Protein 6S8R (pdb70)

Secondary structure (DSSP, 8-state):
-B-TTEEEEEEE--GGGHHHHHHHHHHHS--SEEEEE-SSHHHHHHHHHHHHHHT---EEE-TTS-HHHHHHHHHHHHHTSSSEEEE---TT--PPPTTEEEEEESS--SSHHHHHHHH-BSSSSS--EEEEEEE-GGGHHHHHHHHHHHT---EEPPSS--GGGT-/-----STTTS-S-----EE-TTSBEE-

Radius of gyration: 15.63 Å; Cα contacts (8 Å, |Δi|>4): 349; chains: 2; bounding box: 36×40×39 Å

Structure (mmCIF, N/CA/C/O backbone):
data_6S8R
#
_entry.id   6S8R
#
_cell.length_a   37.440
_cell.length_b   41.960
_cell.length_c   122.670
_cell.angle_alpha   90.000
_cell.angle_beta   90.000
_cell.angle_gamma   90.000
#
_symmetry.space_group_name_H-M   'P 21 21 21'
#
loop_
_entity.id
_entity.type
_entity.pdbx_description
1 polymer 'ATP-dependent RNA helicase me31b'
2 polymer 'GIGYF family protein CG11148'
3 non-polymer 'ACETATE ION'
4 water water
#
loop_
_atom_site.group_PDB
_atom_site.id
_atom_site.type_symbol
_atom_site.label_atom_id
_atom_site.label_alt_id
_atom_site.label_comp_id
_atom_site.label_asym_id
_atom_site.label_entity_id
_atom_site.label_seq_id
_atom_site.pdbx_PDB_ins_code
_atom_site.Cartn_x
_atom_site.Cartn_y
_atom_site.Cartn_z
_atom_site.occupancy
_atom_site.B_iso_or_equiv
_atom_site.auth_seq_id
_atom_site.auth_comp_id
_atom_site.auth_asym_id
_atom_site.auth_atom_id
_atom_site.pdbx_PDB_model_num
ATOM 1 N N . LEU A 1 6 ? -6.16754 -5.17455 -0.52203 1.000 40.80245 265 LEU A N 1
ATOM 2 C CA . LEU A 1 6 ? -6.65420 -5.36269 0.84307 1.000 60.80342 265 LEU A CA 1
ATOM 3 C C . LEU A 1 6 ? -7.21233 -6.76846 1.04447 1.000 44.98820 265 LEU A C 1
ATOM 4 O O . LEU A 1 6 ? -8.29321 -7.09647 0.55550 1.000 43.54509 265 LEU A O 1
ATOM 9 N N . THR A 1 7 ? -6.47551 -7.59232 1.78209 1.000 37.45176 266 THR A N 1
ATOM 10 C CA . THR A 1 7 ? -6.80799 -8.99744 1.94105 1.000 44.62382 266 THR A CA 1
ATOM 11 C C . THR A 1 7 ? -6.74472 -9.39199 3.41053 1.000 44.31724 266 THR A C 1
ATOM 12 O O . THR A 1 7 ? -6.04984 -8.76942 4.21838 1.000 42.33347 266 THR A O 1
ATOM 16 N N . LEU A 1 8 ? -7.49238 -10.44351 3.74742 1.000 47.44817 267 LEU A N 1
ATOM 17 C CA . LEU A 1 8 ? -7.42388 -11.05325 5.06795 1.000 48.08412 267 LEU A CA 1
ATOM 18 C C . LEU A 1 8 ? -6.54502 -12.29655 5.10429 1.000 46.11719 267 LEU A C 1
ATOM 19 O O . LEU A 1 8 ? -6.07636 -12.67340 6.18424 1.000 37.69280 267 LEU A O 1
ATOM 24 N N . LYS A 1 9 ? -6.30434 -12.92873 3.95659 1.000 51.70135 268 LYS A N 1
ATOM 25 C CA . LYS A 1 9 ? -5.46912 -14.12158 3.90473 1.000 55.11078 268 LYS A CA 1
ATOM 26 C C . LYS A 1 9 ? -4.13920 -13.88152 4.60961 1.000 50.44638 268 LYS A C 1
ATOM 27 O O . LYS A 1 9 ? -3.45603 -12.88564 4.35698 1.000 51.82557 268 LYS A O 1
ATOM 33 N N . GLY A 1 10 ? -3.77617 -14.80353 5.49982 1.000 45.43184 269 GLY A N 1
ATOM 34 C CA . GLY A 1 10 ? -2.57952 -14.67878 6.30267 1.000 34.45250 269 GLY A CA 1
ATOM 35 C C . GLY A 1 10 ? -2.81031 -14.11185 7.68640 1.000 36.48668 269 GLY A C 1
ATOM 36 O O . GLY A 1 10 ? -1.87888 -14.10940 8.50350 1.000 20.96595 269 GLY A O 1
ATOM 37 N N . VAL A 1 11 ? -4.02043 -13.64100 7.97335 1.000 31.69293 270 VAL A N 1
ATOM 38 C CA . VAL A 1 11 ? -4.36409 -13.05170 9.26107 1.000 26.19539 270 VAL A CA 1
ATOM 39 C C . VAL A 1 11 ? -5.22144 -14.04760 10.02795 1.000 19.99569 270 VAL A C 1
ATOM 40 O O . VAL A 1 11 ? -6.34219 -14.36607 9.60897 1.000 12.97320 270 VAL A O 1
ATOM 44 N N . THR A 1 12 ? -4.69766 -14.53833 11.14806 1.000 17.64331 271 THR A N 1
ATOM 45 C CA . THR A 1 12 ? -5.46954 -15.39777 12.03555 1.000 19.36562 271 THR A CA 1
ATOM 46 C C . THR A 1 12 ? -6.31443 -14.51962 12.95166 1.000 21.52119 271 THR A C 1
ATOM 47 O O . THR A 1 12 ? -5.77858 -13.69220 13.69856 1.000 20.70398 271 THR A O 1
ATOM 51 N N . GLN A 1 13 ? -7.63117 -14.69452 12.88931 1.000 17.68593 272 GLN A N 1
ATOM 52 C CA . GLN A 1 13 ? -8.57819 -13.80665 13.54778 1.000 18.44317 272 GLN A CA 1
ATOM 53 C C . GLN A 1 13 ? -9.25215 -14.52710 14.70515 1.000 19.05922 272 GLN A C 1
ATOM 54 O O . GLN A 1 13 ? -9.74400 -15.64861 14.54447 1.000 17.28873 272 GLN A O 1
ATOM 60 N N . TYR A 1 14 ? -9.26771 -13.88147 15.86746 1.000 13.96162 273 TYR A N 1
ATOM 61 C CA . TYR A 1 14 ? -9.89480 -14.42289 17.06113 1.000 19.48669 273 TYR A CA 1
ATOM 62 C C . TYR A 1 14 ? -10.83757 -13.38484 17.65118 1.000 16.83289 273 TYR A C 1
ATOM 63 O O . TYR A 1 14 ? -10.85526 -12.21957 17.24629 1.000 14.89807 273 TYR A O 1
ATOM 72 N N . TYR A 1 15 ? -11.63072 -13.82887 18.62151 1.000 17.57226 274 TYR A N 1
ATOM 73 C CA . TYR A 1 15 ? -12.47205 -12.93875 19.40174 1.000 16.37294 274 TYR A CA 1
ATOM 74 C C . TYR A 1 15 ? -12.44907 -13.40044 20.84786 1.000 13.64325 274 TYR A C 1
ATOM 75 O O . TYR A 1 15 ? -12.06242 -14.53057 21.15659 1.000 21.03159 274 TYR A O 1
ATOM 84 N N . ALA A 1 16 ? -12.87609 -12.50765 21.73283 1.000 12.89467 275 ALA A N 1
ATOM 85 C CA . ALA A 1 16 ? -12.98554 -12.81825 23.14691 1.000 12.29858 275 ALA A CA 1
ATOM 86 C C . ALA A 1 16 ? -14.18436 -12.07053 23.69934 1.000 12.24488 275 ALA A C 1
ATOM 87 O O . ALA A 1 16 ? -14.39352 -10.89723 23.37856 1.000 7.26987 275 ALA A O 1
ATOM 89 N N . PHE A 1 17 ? -14.97728 -12.75961 24.51043 1.000 10.88308 276 PHE A N 1
ATOM 90 C CA . PHE A 1 17 ? -16.10909 -12.12224 25.15874 1.000 14.79354 276 PHE A CA 1
ATOM 91 C C . PHE A 1 17 ? -15.65040 -11.43849 26.43996 1.000 16.20879 276 PHE A C 1
ATOM 92 O O . PHE A 1 17 ? -14.85496 -11.99123 27.20658 1.000 13.24286 276 PHE A O 1
ATOM 100 N N . VAL A 1 18 ? -16.15126 -10.22353 26.66470 1.000 12.44844 277 VAL A N 1
ATOM 101 C CA . VAL A 1 18 ? -15.75128 -9.42701 27.81842 1.000 15.41391 277 VAL A CA 1
ATOM 102 C C . VAL A 1 18 ? -16.83014 -8.38615 28.07959 1.000 20.69405 277 VAL A C 1
ATOM 103 O O . VAL A 1 18 ? -17.61578 -8.04540 27.19309 1.000 13.93278 277 VAL A O 1
ATOM 107 N N . GLN A 1 19 ? -16.87820 -7.88982 29.31252 1.000 22.95211 278 GLN A N 1
ATOM 108 C CA . GLN A 1 19 ? -17.73413 -6.76966 29.66718 1.000 13.25308 278 GLN A CA 1
ATOM 109 C C . GLN A 1 19 ? -17.01149 -5.45608 29.39291 1.000 13.87523 278 GLN A C 1
ATOM 110 O O . GLN A 1 19 ? -15.77836 -5.38806 29.40191 1.000 14.16974 278 GLN A O 1
ATOM 116 N N . GLU A 1 20 ? -17.79405 -4.40461 29.14435 1.000 12.49566 279 GLU A N 1
ATOM 117 C CA . GLU A 1 20 ? -17.20037 -3.09447 28.90151 1.000 11.68267 279 GLU A CA 1
ATOM 118 C C . GLU A 1 20 ? -16.28320 -2.68811 30.04990 1.000 20.49980 279 GLU A C 1
ATOM 119 O O . GLU A 1 20 ? -15.14909 -2.24976 29.82705 1.000 31.53872 279 GLU A O 1
ATOM 125 N N . ARG A 1 21 ? -16.74751 -2.84393 31.29149 1.000 9.43526 280 ARG A N 1
ATOM 126 C CA . ARG A 1 21 ? -15.93412 -2.43765 32.43308 1.000 20.61649 280 ARG A CA 1
ATOM 127 C C . ARG A 1 21 ? -14.66913 -3.27270 32.59378 1.000 23.31713 280 ARG A C 1
ATOM 128 O O . ARG A 1 21 ? -13.81381 -2.91384 33.41117 1.000 19.65862 280 ARG A O 1
ATOM 136 N N . GLN A 1 22 ? -14.52094 -4.36068 31.83728 1.000 15.91450 281 GLN A N 1
ATOM 137 C CA . GLN A 1 22 ? -13.35506 -5.22633 31.94994 1.000 16.86092 281 GLN A CA 1
ATOM 138 C C . GLN A 1 22 ? -12.31781 -5.00106 30.85704 1.000 14.12031 281 GLN A C 1
ATOM 139 O O . GLN A 1 22 ? -11.18861 -5.48415 30.99497 1.000 12.05210 281 GLN A O 1
ATOM 145 N N . LYS A 1 23 ? -12.66754 -4.29282 29.77941 1.000 9.88043 282 LYS A N 1
ATOM 146 C CA . LYS A 1 23 ? -11.83143 -4.31262 28.58136 1.000 13.71482 282 LYS A CA 1
ATOM 147 C C . LYS A 1 23 ? -10.38822 -3.93751 28.87960 1.000 9.49747 282 LYS A C 1
ATOM 148 O O . LYS A 1 23 ? -9.47088 -4.44349 28.22638 1.000 9.58427 282 LYS A O 1
ATOM 154 N N . VAL A 1 24 ? -10.16214 -3.06275 29.86118 1.000 20.08084 283 VAL A N 1
ATOM 155 C CA . VAL A 1 24 ? -8.79965 -2.63522 30.16222 1.000 13.87092 283 VAL A CA 1
ATOM 156 C C . VAL A 1 24 ? -8.03625 -3.73714 30.88728 1.000 11.76536 283 VAL A C 1
ATOM 157 O O . VAL A 1 24 ? -6.85035 -3.96881 30.62217 1.000 12.80096 283 VAL A O 1
ATOM 161 N N . HIS A 1 25 ? -8.69176 -4.42404 31.82170 1.000 8.12924 284 HIS A N 1
ATOM 162 C CA . HIS A 1 25 ? -8.04634 -5.56225 32.46607 1.000 14.62449 284 HIS A CA 1
ATOM 163 C C . HIS A 1 25 ? -7.79132 -6.68421 31.46457 1.000 11.56724 284 HIS A C 1
ATOM 164 O O . HIS A 1 25 ? -6.75537 -7.35720 31.52278 1.000 6.54792 284 HIS A O 1
ATOM 171 N N . CYS A 1 26 ? -8.72916 -6.89760 30.53899 1.000 11.38920 285 CYS A N 1
ATOM 172 C CA . CYS A 1 26 ? -8.54735 -7.91231 29.50721 1.000 10.33930 285 CYS A CA 1
ATOM 173 C C . CYS A 1 26 ? -7.40441 -7.54605 28.56964 1.000 9.91588 285 CYS A C 1
ATOM 174 O O . CYS A 1 26 ? -6.62752 -8.41511 28.15408 1.000 11.75019 285 CYS A O 1
ATOM 177 N N . LEU A 1 27 ? -7.28480 -6.26446 28.22233 1.000 6.39255 286 LEU A N 1
ATOM 178 C CA . LEU A 1 27 ? -6.20371 -5.83960 27.34141 1.000 7.86108 286 LEU A CA 1
ATOM 179 C C . LEU A 1 27 ? -4.84813 -6.09269 27.98504 1.000 8.71679 286 LEU A C 1
ATOM 180 O O . LEU A 1 27 ? -3.89899 -6.51563 27.31306 1.000 7.58509 286 LEU A O 1
ATOM 185 N N . ASN A 1 28 ? -4.74119 -5.85052 29.29142 1.000 14.75198 287 ASN A N 1
ATOM 186 C CA . ASN A 1 28 ? -3.48698 -6.11186 29.98659 1.000 14.79298 287 ASN A CA 1
ATOM 187 C C . ASN A 1 28 ? -3.12110 -7.58774 29.92652 1.000 8.45914 287 ASN A C 1
ATOM 188 O O . ASN A 1 28 ? -1.94709 -7.93682 29.75602 1.000 10.88023 287 ASN A O 1
ATOM 193 N N . THR A 1 29 ? -4.11142 -8.47092 30.07339 1.000 9.13144 288 THR A N 1
ATOM 194 C CA . THR A 1 29 ? -3.83998 -9.90134 29.97822 1.000 11.25760 288 THR A CA 1
ATOM 195 C C . THR A 1 29 ? -3.21385 -10.24526 28.63265 1.000 9.91228 288 THR A C 1
ATOM 196 O O . THR A 1 29 ? -2.23100 -10.99389 28.56714 1.000 7.72525 288 THR A O 1
ATOM 200 N N . LEU A 1 30 ? -3.75729 -9.68738 27.54850 1.000 10.60013 289 LEU A N 1
ATOM 201 C CA . LEU A 1 30 ? -3.19388 -9.93569 26.22595 1.000 9.61254 289 LEU A CA 1
ATOM 202 C C . LEU A 1 30 ? -1.77327 -9.39510 26.12363 1.000 12.58960 289 LEU A C 1
ATOM 203 O O . LEU A 1 30 ? -0.89536 -10.03938 25.53548 1.000 11.99838 289 LEU A O 1
ATOM 208 N N . PHE A 1 31 ? -1.52907 -8.20957 26.68782 1.000 9.59217 290 PHE A N 1
ATOM 209 C CA . PHE A 1 31 ? -0.17247 -7.67648 26.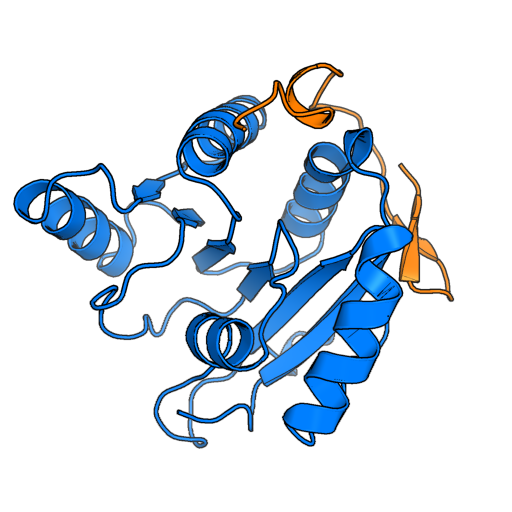73315 1.000 11.63106 290 PHE A CA 1
ATOM 210 C C . PHE A 1 31 ? 0.78885 -8.67909 27.35778 1.000 11.47824 290 PHE A C 1
ATOM 211 O O . PHE A 1 31 ? 1.92107 -8.84243 26.89000 1.000 12.38062 290 PHE A O 1
ATOM 219 N N . SER A 1 32 ? 0.35281 -9.36657 28.41521 1.000 11.80751 291 SER A N 1
ATOM 220 C CA . SER A 1 32 ? 1.21016 -10.34150 29.07794 1.000 18.16157 291 SER A CA 1
ATOM 221 C C . SER A 1 32 ? 1.18081 -11.71190 28.41237 1.000 15.31230 291 SER A C 1
ATOM 222 O O . SER A 1 32 ? 2.07470 -12.52355 28.66527 1.000 21.36399 291 SER A O 1
ATOM 225 N N . LYS A 1 33 ? 0.19163 -11.98981 27.56755 1.000 10.51482 292 LYS A N 1
ATOM 226 C CA . LYS A 1 33 ? 0.08283 -13.29914 26.93862 1.000 8.72777 292 LYS A CA 1
ATOM 227 C C . LYS A 1 33 ? 0.68100 -13.35757 25.53940 1.000 9.79268 292 LYS A C 1
ATOM 228 O O . LYS A 1 33 ? 1.19515 -14.40790 25.14716 1.000 11.17993 292 LYS A O 1
ATOM 234 N N . LEU A 1 34 ? 0.64044 -12.26895 24.77847 1.000 7.79333 293 LEU A N 1
ATOM 235 C CA . LEU A 1 34 ? 1.06776 -12.29070 23.38752 1.000 15.04436 293 LEU A CA 1
ATOM 236 C C . LEU A 1 34 ? 2.49045 -11.76437 23.23558 1.000 23.57861 293 LEU A C 1
ATOM 237 O O . LEU A 1 34 ? 2.94995 -10.92004 24.01009 1.000 22.47194 293 LEU A O 1
ATOM 242 N N . GLN A 1 35 ? 3.18261 -12.26794 22.21194 1.000 21.74341 294 GLN A N 1
ATOM 243 C CA . GLN A 1 35 ? 4.54303 -11.82295 21.90033 1.000 18.81719 294 GLN A CA 1
ATOM 244 C C . GLN A 1 35 ? 4.47855 -10.65214 20.91963 1.000 16.59733 294 GLN A C 1
ATOM 245 O O . GLN A 1 35 ? 4.77288 -10.76436 19.72752 1.000 22.52032 294 GLN A O 1
ATOM 251 N N . ILE A 1 36 ? 4.08445 -9.50150 21.45860 1.000 11.49199 295 ILE A N 1
ATOM 252 C CA . ILE A 1 36 ? 3.88085 -8.31541 20.63616 1.000 14.54369 295 ILE A CA 1
ATOM 253 C C . ILE A 1 36 ? 5.23224 -7.74100 20.23392 1.000 19.64863 295 ILE A C 1
ATOM 254 O O . ILE A 1 36 ? 6.05247 -7.38894 21.08968 1.000 30.70420 295 ILE A O 1
ATOM 259 N N . ASN A 1 37 ? 5.47149 -7.64286 18.92552 1.000 16.96611 296 ASN A N 1
ATOM 260 C CA . ASN A 1 37 ? 6.56241 -6.79763 18.43861 1.000 14.89709 296 ASN A CA 1
ATOM 261 C C . ASN A 1 37 ? 6.09978 -5.34480 18.40876 1.000 15.80684 296 ASN A C 1
ATOM 262 O O . ASN A 1 37 ? 6.60403 -4.50094 19.15474 1.000 15.81680 296 ASN A O 1
ATOM 267 N N . GLN A 1 38 ? 5.12745 -5.04298 17.55406 1.000 8.01889 297 GLN A N 1
ATOM 268 C CA . GLN A 1 38 ? 4.42498 -3.77102 17.58172 1.000 14.90306 297 GLN A CA 1
ATOM 269 C C . GLN A 1 38 ? 2.92778 -4.03377 17.47625 1.000 18.68778 297 GLN A C 1
ATOM 270 O O . GLN A 1 38 ? 2.49571 -4.99835 16.83860 1.000 14.34818 297 GLN A O 1
ATOM 276 N N . SER A 1 39 ? 2.13577 -3.18150 18.12696 1.000 18.95516 298 SER A N 1
ATOM 277 C CA . SER A 1 39 ? 0.69650 -3.38274 18.23558 1.000 15.52549 298 SER A CA 1
ATOM 278 C C . SER A 1 39 ? -0.06886 -2.17528 17.71575 1.000 12.18459 298 SER A C 1
ATOM 279 O O . SER A 1 39 ? 0.43227 -1.04742 17.69786 1.000 16.63910 298 SER A O 1
ATOM 282 N N . ILE A 1 40 ? -1.29948 -2.43129 17.27875 1.000 10.73564 299 ILE A N 1
ATOM 283 C CA . ILE A 1 40 ? -2.24896 -1.37757 16.94257 1.000 17.71237 299 ILE A CA 1
ATOM 284 C C . ILE A 1 40 ? -3.59589 -1.73731 17.55035 1.000 14.15941 299 ILE A C 1
ATOM 285 O O . ILE A 1 40 ? -4.07227 -2.86900 17.39147 1.000 12.42092 299 ILE A O 1
ATOM 290 N N . ILE A 1 41 ? -4.21726 -0.77797 18.23093 1.000 16.80004 300 ILE A N 1
ATOM 291 C CA . ILE A 1 41 ? -5.44208 -1.00154 18.98973 1.000 16.73002 300 ILE A CA 1
ATOM 292 C C . ILE A 1 41 ? -6.48682 0.00102 18.52313 1.000 14.51029 300 ILE A C 1
ATOM 293 O O . ILE A 1 41 ? -6.25521 1.21495 18.58487 1.000 23.80414 300 ILE A O 1
ATOM 298 N N . PHE A 1 42 ? -7.63597 -0.49839 18.07457 1.000 12.70461 301 PHE A N 1
ATOM 299 C CA . PHE A 1 42 ? -8.65415 0.32649 17.43513 1.000 19.63818 301 PHE A CA 1
ATOM 300 C C . PHE A 1 42 ? -9.80863 0.59780 18.39137 1.000 18.41430 301 PHE A C 1
ATOM 301 O O . PHE A 1 42 ? -10.32155 -0.32449 19.03579 1.000 12.73380 301 PHE A O 1
ATOM 309 N N . CYS A 1 43 ? -10.21526 1.86192 18.47089 1.000 15.33270 302 CYS A N 1
ATOM 310 C CA . CYS A 1 43 ? -11.36793 2.29335 19.24312 1.000 7.80426 302 CYS A CA 1
ATOM 311 C C . CYS A 1 43 ? -12.39690 2.92616 18.31758 1.000 27.65851 302 CYS A C 1
ATOM 312 O O . CYS A 1 43 ? -12.11341 3.26659 17.16494 1.000 15.35942 302 CYS A O 1
ATOM 315 N N . ASN A 1 44 ? -13.60524 3.09480 18.84598 1.000 27.99413 303 ASN A N 1
ATOM 316 C CA . ASN A 1 44 ? -14.72275 3.55601 18.04011 1.000 18.02691 303 ASN A CA 1
ATOM 317 C C . ASN A 1 44 ? -14.92589 5.06643 18.08586 1.000 19.93379 303 ASN A C 1
ATOM 318 O O . ASN A 1 44 ? -15.69215 5.59130 17.27354 1.000 32.25841 303 ASN A O 1
ATOM 323 N N . SER A 1 45 ? -14.26295 5.78040 18.99354 1.000 20.25507 304 SER A N 1
ATOM 324 C CA . SER A 1 45 ? -14.43081 7.22346 19.09833 1.000 19.30789 304 SER A CA 1
ATOM 325 C C . SER A 1 45 ? -13.09631 7.86768 19.45030 1.000 19.66647 304 SER A C 1
ATOM 326 O O . SER A 1 45 ? -12.17477 7.21396 19.94324 1.000 19.23078 304 SER A O 1
ATOM 329 N N . THR A 1 46 ? -12.99778 9.16927 19.18563 1.000 25.17537 305 THR A N 1
ATOM 330 C CA . THR A 1 46 ? -11.73994 9.86548 19.43102 1.000 22.20592 305 THR A CA 1
ATOM 331 C C . THR A 1 46 ? -11.41573 9.90631 20.91888 1.000 20.90728 305 THR A C 1
ATOM 332 O O . THR A 1 46 ? -10.30091 9.56472 21.33126 1.000 22.32112 305 THR A O 1
ATOM 336 N N . GLN A 1 47 ? -12.37498 10.32306 21.74652 1.000 15.77518 306 GLN A N 1
ATOM 337 C CA . GLN A 1 47 ? -12.09891 10.40082 23.17665 1.000 20.52274 306 GLN A CA 1
ATOM 338 C C . GLN A 1 47 ? -11.78435 9.02319 23.74720 1.000 19.51624 306 GLN A C 1
ATOM 339 O O . GLN A 1 47 ? -10.90695 8.88407 24.60794 1.000 21.63569 306 GLN A O 1
ATOM 345 N N . ARG A 1 48 ? -12.47639 7.98686 23.26971 1.000 16.28835 307 ARG A N 1
ATOM 346 C CA . ARG A 1 48 ? -12.13026 6.63106 23.68166 1.000 20.68987 307 ARG A CA 1
ATOM 347 C C . ARG A 1 48 ? -10.66619 6.32237 23.37760 1.000 26.54450 307 ARG A C 1
ATOM 348 O O . ARG A 1 48 ? -9.98806 5.65319 24.16857 1.000 17.13020 307 ARG A O 1
ATOM 356 N N . VAL A 1 49 ? -10.15844 6.81244 22.24011 1.000 11.09211 308 VAL A N 1
ATOM 357 C CA . VAL A 1 49 ? -8.73840 6.66369 21.92221 1.000 11.62816 308 VAL A CA 1
ATOM 358 C C . VAL A 1 49 ? -7.88307 7.39428 22.95222 1.000 11.89413 308 VAL A C 1
ATOM 359 O O . VAL A 1 49 ? -6.84052 6.89041 23.38745 1.000 18.18668 308 VAL A O 1
ATOM 363 N N . GLU A 1 50 ? -8.30703 8.59248 23.35494 1.000 17.87019 309 GLU A N 1
ATOM 364 C CA . GLU A 1 50 ? -7.52604 9.37666 24.30786 1.000 22.89637 309 GLU A CA 1
ATOM 365 C C . GLU A 1 50 ? -7.43718 8.67710 25.65720 1.000 17.69476 309 GLU A C 1
ATOM 366 O O . GLU A 1 50 ? -6.34202 8.48488 26.19864 1.000 18.11081 309 GLU A O 1
ATOM 372 N N . LEU A 1 51 ? -8.58626 8.30512 26.22362 1.000 13.22833 310 LEU A N 1
ATOM 373 C CA . LEU A 1 51 ? -8.58010 7.71085 27.55294 1.000 13.53941 310 LEU A CA 1
ATOM 374 C C . LEU A 1 51 ? -7.84040 6.37900 27.56331 1.000 18.23410 310 LEU A C 1
ATOM 375 O O . LEU A 1 51 ? -7.05290 6.10786 28.47650 1.000 26.97338 310 LEU A O 1
ATOM 380 N N . LEU A 1 52 ? -8.07280 5.53365 26.55659 1.000 17.54580 311 LEU A N 1
ATOM 381 C CA . LEU A 1 52 ? -7.35198 4.26615 26.50836 1.000 19.70075 311 LEU A CA 1
ATOM 382 C C . LEU A 1 52 ? -5.84632 4.49372 26.53644 1.000 20.08964 311 LEU A C 1
ATOM 383 O O . LEU A 1 52 ? -5.12019 3.80035 27.25884 1.000 12.47197 311 LEU A O 1
ATOM 388 N N . ALA A 1 53 ? -5.35785 5.47271 25.76922 1.000 16.67232 312 ALA A N 1
ATOM 389 C CA . ALA A 1 53 ? -3.92695 5.76109 25.78431 1.000 17.86159 312 ALA A CA 1
ATOM 390 C C . ALA A 1 53 ? -3.44030 6.03697 27.20016 1.000 16.56880 312 ALA A C 1
ATOM 391 O O . ALA A 1 53 ? -2.36125 5.58150 27.59660 1.000 15.28713 312 ALA A O 1
ATOM 393 N N . LYS A 1 54 ? -4.23184 6.76767 27.98579 1.000 9.64614 313 LYS A N 1
ATOM 394 C CA . LYS A 1 54 ? -3.82523 7.06549 29.35370 1.000 18.39424 313 LYS A CA 1
ATOM 395 C C . LYS A 1 54 ? -3.87890 5.82085 30.23398 1.000 21.35799 313 LYS A C 1
ATOM 396 O O . LYS A 1 54 ? -3.02177 5.63505 31.10635 1.000 17.48079 313 LYS A O 1
ATOM 402 N N . LYS A 1 55 ? -4.87479 4.95523 30.02390 1.000 13.57492 314 LYS A N 1
ATOM 403 C CA . LYS A 1 55 ? -4.95310 3.72740 30.81200 1.000 17.19728 314 LYS A CA 1
ATOM 404 C C . LYS A 1 55 ? -3.75650 2.82397 30.53846 1.000 12.47548 314 LYS A C 1
ATOM 405 O O . LYS A 1 55 ? -3.18313 2.23755 31.46447 1.000 10.55934 314 LYS A O 1
ATOM 411 N N . ILE A 1 56 ? -3.36371 2.69885 29.27029 1.000 13.44516 315 ILE A N 1
ATOM 412 C CA . ILE A 1 56 ? -2.21094 1.86961 28.93620 1.000 15.32344 315 ILE A CA 1
ATOM 413 C C . ILE A 1 56 ? -0.95056 2.43439 29.57489 1.000 16.20704 315 ILE A C 1
ATOM 414 O O . ILE A 1 56 ? -0.06700 1.68448 30.00700 1.000 11.95440 315 ILE A O 1
ATOM 419 N N . THR A 1 57 ? -0.84539 3.76636 29.63903 1.000 13.80982 316 THR A N 1
ATOM 420 C CA . THR A 1 57 ? 0.29048 4.39171 30.31038 1.000 14.87171 316 THR A CA 1
ATOM 421 C C . THR A 1 57 ? 0.24598 4.13996 31.81117 1.000 17.67995 316 THR A C 1
ATOM 422 O O . THR A 1 57 ? 1.29010 3.96246 32.44859 1.000 16.92814 316 THR A O 1
ATOM 426 N N . GLU A 1 58 ? -0.95289 4.14208 32.39749 1.000 16.28656 317 GLU A N 1
ATOM 427 C CA . GLU A 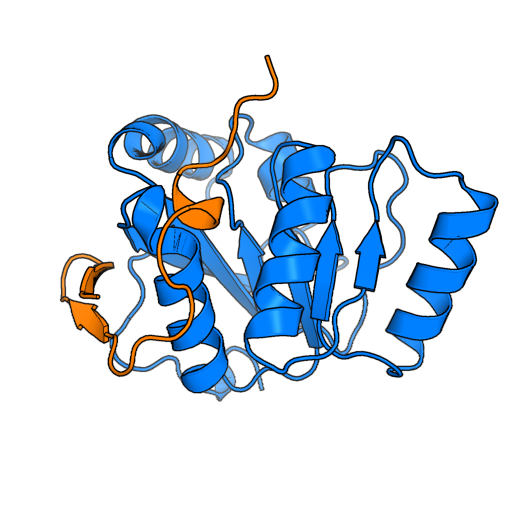1 58 ? -1.07854 3.76981 33.80073 1.000 15.98386 317 GLU A CA 1
ATOM 428 C C . GLU A 1 58 ? -0.55103 2.36413 34.04553 1.000 13.21775 317 GLU A C 1
ATOM 429 O O . GLU A 1 58 ? 0.02959 2.09534 35.10322 1.000 13.15868 317 GLU A O 1
ATOM 435 N N . LEU A 1 59 ? -0.73208 1.46204 33.07506 1.000 10.45058 318 LEU A N 1
ATOM 436 C CA . LEU A 1 59 ? -0.25447 0.09045 33.20522 1.000 12.59763 318 LEU A CA 1
ATOM 437 C C . LEU A 1 59 ? 1.25772 -0.02499 33.04532 1.000 14.30555 318 LEU A C 1
ATOM 438 O O . LEU A 1 59 ? 1.83852 -1.01897 33.49283 1.000 13.59798 318 LEU A O 1
ATOM 443 N N . GLY A 1 60 ? 1.90775 0.95383 32.41650 1.000 18.23583 319 GLY A N 1
ATOM 444 C CA . GLY A 1 60 ? 3.35474 0.97995 32.32645 1.000 12.25625 319 GLY A CA 1
ATOM 445 C C . GLY A 1 60 ? 3.91964 0.79538 30.93597 1.000 16.38278 319 GLY A C 1
ATOM 446 O O . GLY A 1 60 ? 5.14756 0.76151 30.78812 1.000 22.59978 319 GLY A O 1
ATOM 447 N N . TYR A 1 61 ? 3.08354 0.66852 29.91261 1.000 14.61894 320 TYR A N 1
ATOM 448 C CA . TYR A 1 61 ? 3.57212 0.58368 28.54362 1.000 19.37748 320 TYR A CA 1
ATOM 449 C C . TYR A 1 61 ? 3.56205 1.96520 27.88567 1.000 23.16316 320 TYR A C 1
ATOM 450 O O . TYR A 1 61 ? 2.72917 2.81386 28.21799 1.000 24.46684 320 TYR A O 1
ATOM 459 N N . CYS A 1 62 ? 4.53213 2.19224 26.98070 1.000 15.27417 321 CYS A N 1
ATOM 460 C CA . CYS A 1 62 ? 4.52511 3.35419 26.08451 1.000 19.09518 321 CYS A CA 1
ATOM 461 C C . CYS A 1 62 ? 3.31215 3.31896 25.16761 1.000 23.05575 321 CYS A C 1
ATOM 462 O O . CYS A 1 62 ? 2.84433 2.25174 24.76516 1.000 11.95838 321 CYS A O 1
ATOM 465 N N . CYS A 1 63 ? 2.82803 4.50646 24.80169 1.000 26.78831 322 CYS A N 1
ATOM 466 C CA . CYS A 1 63 ? 1.59170 4.60356 24.02970 1.000 33.04772 322 CYS A CA 1
ATOM 467 C C . CYS A 1 63 ? 1.59498 5.83105 23.12966 1.000 30.40108 322 CYS A C 1
ATOM 468 O O . CYS A 1 63 ? 1.69532 6.96058 23.61884 1.000 32.72640 322 CYS A O 1
ATOM 471 N N . TYR A 1 64 ? 1.45021 5.60788 21.82426 1.000 17.84245 323 TYR A N 1
ATOM 472 C CA . TYR A 1 64 ? 1.08975 6.64727 20.86839 1.000 21.91973 323 TYR A CA 1
ATOM 473 C C . TYR A 1 64 ? -0.41402 6.60612 20.62050 1.000 16.44780 323 TYR A C 1
ATOM 474 O O . TYR A 1 64 ? -1.11402 5.69151 21.05848 1.000 24.04111 323 TYR A O 1
ATOM 483 N N . TYR A 1 65 ? -0.91421 7.60436 19.89765 1.000 20.59861 324 TYR A N 1
ATOM 484 C CA . TYR A 1 65 ? -2.32125 7.55328 19.52061 1.000 19.84216 324 TYR A CA 1
ATOM 485 C C . TYR A 1 65 ? -2.59961 8.57772 18.43206 1.000 20.27988 324 TYR A C 1
ATOM 486 O O . TYR A 1 65 ? -1.93187 9.61190 18.34433 1.000 28.62042 324 TYR A O 1
ATOM 495 N N . ILE A 1 66 ? -3.59871 8.27130 17.61032 1.000 16.66463 325 ILE A N 1
ATOM 496 C CA . ILE A 1 66 ? -3.98354 9.10633 16.47940 1.000 20.92296 325 ILE A CA 1
ATOM 497 C C . ILE A 1 66 ? -5.49355 9.01971 16.31743 1.000 25.66808 325 ILE A C 1
ATOM 498 O O . ILE A 1 66 ? -6.08869 7.95425 16.49902 1.000 17.85071 325 ILE A O 1
ATOM 503 N N . HIS A 1 67 ? -6.11576 10.14407 15.97685 1.000 24.90485 326 HIS A N 1
ATOM 504 C CA . HIS A 1 67 ? -7.53792 10.14784 15.67574 1.000 27.56936 326 HIS A CA 1
ATOM 505 C C . HIS A 1 67 ? -7.82574 11.25003 14.66748 1.000 34.72899 326 HIS A C 1
ATOM 506 O O . HIS A 1 67 ? -6.95243 12.04692 14.31442 1.000 25.10691 326 HIS A O 1
ATOM 513 N N . ALA A 1 68 ? -9.07555 11.27886 14.20036 1.000 41.21225 327 ALA A N 1
ATOM 514 C CA . ALA A 1 68 ? -9.44353 12.19269 13.12521 1.000 30.93619 327 ALA A CA 1
ATOM 515 C C . ALA A 1 68 ? -9.33839 13.64555 13.56797 1.000 38.44157 327 ALA A C 1
ATOM 516 O O . ALA A 1 68 ? -8.82310 14.48998 12.82581 1.000 51.57533 327 ALA A O 1
ATOM 518 N N . LYS A 1 69 ? -9.81384 13.95714 14.77506 1.000 30.55918 328 LYS A N 1
ATOM 519 C CA . LYS A 1 69 ? -9.79636 15.33530 15.24807 1.000 26.01422 328 LYS A CA 1
ATOM 520 C C . LYS A 1 69 ? -8.38792 15.89588 15.37816 1.000 26.85436 328 LYS A C 1
ATOM 521 O O . LYS A 1 69 ? -8.24197 17.10092 15.60946 1.000 70.54650 328 LYS A O 1
ATOM 527 N N . MET A 1 70 ? -7.35748 15.06497 15.24027 1.000 33.76009 329 MET A N 1
ATOM 528 C CA . MET A 1 70 ? -5.98636 15.55014 15.25308 1.000 39.21669 329 MET A CA 1
ATOM 529 C C . MET A 1 70 ? -5.69165 16.31522 13.96461 1.000 36.09600 329 MET A C 1
ATOM 530 O O . MET A 1 70 ? -6.52433 16.41660 13.05943 1.000 47.72867 329 MET A O 1
ATOM 535 N N . ALA A 1 71 ? -4.48317 16.85855 13.88124 1.000 40.33418 330 ALA A N 1
ATOM 536 C CA . ALA A 1 71 ? -4.03282 17.58254 12.70270 1.000 39.33905 330 ALA A CA 1
ATOM 537 C C . ALA A 1 71 ? -3.14235 16.68615 11.85271 1.000 46.12320 330 ALA A C 1
ATOM 538 O O . ALA A 1 71 ? -2.26568 15.99104 12.37563 1.000 47.03673 330 ALA A O 1
ATOM 540 N N . GLN A 1 72 ? -3.37276 16.70628 10.53698 1.000 38.42677 331 GLN A N 1
ATOM 541 C CA . GLN A 1 72 ? -2.59190 15.86575 9.63271 1.000 48.54583 331 GLN A CA 1
ATOM 542 C C . GLN A 1 72 ? -1.09609 16.02928 9.87883 1.000 40.65155 331 GLN A C 1
ATOM 543 O O . GLN A 1 72 ? -0.35595 15.04294 9.96657 1.000 45.27477 331 GLN A O 1
ATOM 549 N N . ALA A 1 73 ? -0.63187 17.27577 9.99558 1.000 45.33763 332 ALA A N 1
ATOM 550 C CA . ALA A 1 73 ? 0.77784 17.50731 10.29285 1.000 47.30243 332 ALA A CA 1
ATOM 551 C C . ALA A 1 73 ? 1.20043 16.79450 11.56904 1.000 44.93700 332 ALA A C 1
ATOM 552 O O . ALA A 1 73 ? 2.36683 16.40760 11.70974 1.000 46.34760 332 ALA A O 1
ATOM 554 N N . HIS A 1 74 ? 0.26652 16.60822 12.50344 1.000 48.87871 333 HIS A N 1
ATOM 555 C CA . HIS A 1 74 ? 0.56721 15.93494 13.76129 1.000 37.56690 333 HIS A CA 1
ATOM 556 C C . HIS A 1 74 ? 0.59730 14.41910 13.58721 1.000 32.43584 333 HIS A C 1
ATOM 557 O O . HIS A 1 74 ? 1.51726 13.74831 14.06926 1.000 28.66224 333 HIS A O 1
ATOM 564 N N . ARG A 1 75 ? -0.40022 13.86386 12.89316 1.000 41.11266 334 ARG A N 1
ATOM 565 C CA . ARG A 1 75 ? -0.43518 12.42161 12.66495 1.000 42.83148 334 ARG A CA 1
ATOM 566 C C . ARG A 1 75 ? 0.81840 11.92743 11.95362 1.000 37.27925 334 ARG A C 1
ATOM 567 O O . ARG A 1 75 ? 1.23077 10.77765 12.14971 1.000 33.21599 334 ARG A O 1
ATOM 575 N N . ASN A 1 76 ? 1.43444 12.77125 11.12378 1.000 33.67569 335 ASN A N 1
ATOM 576 C CA . ASN A 1 76 ? 2.63409 12.35221 10.40803 1.000 28.98161 335 ASN A CA 1
ATOM 577 C C . ASN A 1 76 ? 3.77381 12.06257 11.37477 1.000 29.33605 335 ASN A C 1
ATOM 578 O O . ASN A 1 76 ? 4.38506 10.98854 11.32830 1.000 31.49107 335 ASN A O 1
ATOM 583 N N . ARG A 1 77 ? 4.07835 13.01738 12.25795 1.000 38.35003 336 ARG A N 1
ATOM 584 C CA . ARG A 1 77 ? 5.14450 12.81573 13.23444 1.000 34.83943 336 ARG A CA 1
ATOM 585 C C . ARG A 1 77 ? 4.91614 11.53538 14.02580 1.000 27.63846 336 ARG A C 1
ATOM 586 O O . ARG A 1 77 ? 5.83546 10.73092 14.21625 1.000 34.34322 336 ARG A O 1
ATOM 594 N N . VAL A 1 78 ? 3.68221 11.32553 14.48565 1.000 30.51658 337 VAL A N 1
ATOM 595 C CA . VAL A 1 78 ? 3.37464 10.13147 15.26624 1.000 27.64139 337 VAL A CA 1
ATOM 596 C C . VAL A 1 78 ? 3.61479 8.87789 14.43500 1.000 31.94354 337 VAL A C 1
ATOM 597 O O . VAL A 1 78 ? 4.32764 7.95792 14.85466 1.000 33.39116 337 VAL A O 1
ATOM 601 N N . PHE A 1 79 ? 3.02569 8.82308 13.23890 1.000 29.27621 338 PHE A N 1
ATOM 602 C CA . PHE A 1 79 ? 3.16850 7.62982 12.41266 1.000 35.64721 338 PHE A CA 1
ATOM 603 C C . PHE A 1 79 ? 4.62926 7.35762 12.08026 1.000 40.91447 338 PHE A C 1
ATOM 604 O O . PHE A 1 79 ? 5.08532 6.20920 12.14935 1.000 44.62156 338 PHE A O 1
ATOM 612 N N . HIS A 1 80 ? 5.37911 8.39899 11.71105 1.000 31.42222 339 HIS A N 1
ATOM 613 C CA . HIS A 1 80 ? 6.78503 8.20550 11.37084 1.000 32.44724 339 HIS A CA 1
ATOM 614 C C . HIS A 1 80 ? 7.55570 7.63515 12.55222 1.000 28.49041 339 HIS A C 1
ATOM 615 O O . HIS A 1 80 ? 8.29176 6.65131 12.41364 1.000 32.60015 339 HIS A O 1
ATOM 622 N N . ASP A 1 81 ? 7.39758 8.24244 13.72944 1.000 30.26776 340 ASP A N 1
ATOM 623 C CA . ASP A 1 81 ? 8.09961 7.74370 14.90625 1.000 32.43578 340 ASP A CA 1
ATOM 624 C C . ASP A 1 81 ? 7.68435 6.31408 15.22459 1.000 21.28785 340 ASP A C 1
ATOM 625 O O . ASP A 1 81 ? 8.53324 5.46228 15.51311 1.000 22.09704 340 ASP A O 1
ATOM 630 N N . PHE A 1 82 ? 6.38398 6.02510 15.16647 1.000 21.31358 341 PHE A N 1
ATOM 631 C CA . PHE A 1 82 ? 5.93560 4.65268 15.37556 1.000 31.59585 341 PHE A CA 1
ATOM 632 C C . PHE A 1 82 ? 6.63713 3.70468 14.41212 1.000 29.58428 341 PHE A C 1
ATOM 633 O O . PHE A 1 82 ? 7.18267 2.67341 14.82148 1.000 17.31612 341 PHE A O 1
ATOM 641 N N . ARG A 1 83 ? 6.64241 4.05242 13.12302 1.000 32.09917 342 ARG A N 1
ATOM 642 C CA . ARG A 1 83 ? 7.34001 3.25785 12.11870 1.000 21.86550 342 ARG A CA 1
ATOM 643 C C . ARG A 1 83 ? 8.76080 2.92718 12.55956 1.000 33.75467 342 ARG A C 1
ATOM 644 O O . ARG A 1 83 ? 9.15369 1.75724 12.62286 1.000 44.81612 342 ARG A O 1
ATOM 652 N N . GLN A 1 84 ? 9.54978 3.95741 12.87045 1.000 32.37105 343 GLN A N 1
ATOM 653 C CA . GLN A 1 84 ? 10.94234 3.73822 13.24255 1.000 32.26480 343 GLN A CA 1
ATOM 654 C C . GLN A 1 84 ? 11.08263 2.86932 14.48472 1.000 34.42613 343 GLN A C 1
ATOM 655 O O . GLN A 1 84 ? 12.17838 2.36320 14.75021 1.000 52.44475 343 GLN A O 1
ATOM 661 N N . GLY A 1 85 ? 10.00975 2.67833 15.24303 1.000 25.99701 344 GLY A N 1
ATOM 662 C CA . GLY A 1 85 ? 10.02769 1.78244 16.37761 1.000 17.02305 344 GLY A CA 1
ATOM 663 C C . GLY A 1 85 ? 10.27271 2.42855 17.72171 1.000 20.06773 344 GLY A C 1
ATOM 664 O O . GLY A 1 85 ? 10.71415 1.73516 18.64278 1.000 33.30851 344 GLY A O 1
ATOM 665 N N . LEU A 1 86 ? 9.97894 3.72317 17.87527 1.000 41.30420 345 LEU A N 1
ATOM 666 C CA . LEU A 1 86 ? 10.25899 4.39956 19.14172 1.000 36.23739 345 LEU A CA 1
ATOM 667 C C . LEU A 1 86 ? 9.28656 3.97880 20.24260 1.000 35.83072 345 LEU A C 1
ATOM 668 O O . LEU A 1 86 ? 9.67319 3.85288 21.41010 1.000 39.94516 345 LEU A O 1
ATOM 673 N N . CYS A 1 87 ? 8.03418 3.75118 19.89768 1.000 35.43971 346 CYS A N 1
ATOM 674 C CA . CYS A 1 87 ? 7.03515 3.27852 20.83675 1.000 33.50830 346 CYS A CA 1
ATOM 675 C C . CYS A 1 87 ? 6.36128 2.06056 20.22643 1.000 19.96324 346 CYS A C 1
ATOM 676 O O . CYS A 1 87 ? 6.23869 1.98530 19.00455 1.000 24.15564 346 CYS A O 1
ATOM 679 N N . ARG A 1 88 ? 5.96428 1.09002 21.05934 1.000 24.45433 347 ARG A N 1
ATOM 680 C CA . ARG A 1 88 ? 5.56865 -0.23412 20.57480 1.000 24.29912 347 ARG A CA 1
ATOM 681 C C . ARG A 1 88 ? 4.08054 -0.35657 20.27637 1.000 17.64827 347 ARG A C 1
ATOM 682 O O . ARG A 1 88 ? 3.68881 -1.17703 19.43823 1.000 15.31633 347 ARG A O 1
ATOM 690 N N . ASN A 1 89 ? 3.24261 0.43958 20.92818 1.000 16.68347 348 ASN A N 1
ATOM 691 C CA . ASN A 1 89 ? 1.79915 0.31344 20.81166 1.000 12.04331 348 ASN A CA 1
ATOM 692 C C . ASN A 1 89 ? 1.20194 1.61245 20.29704 1.000 12.99794 348 ASN A C 1
ATOM 693 O O . ASN A 1 89 ? 1.64239 2.70495 20.67141 1.000 19.91110 348 ASN A O 1
ATOM 698 N N . LEU A 1 90 ? 0.18240 1.48404 19.45313 1.000 14.54316 349 LEU A N 1
ATOM 699 C CA . LEU A 1 90 ? -0.52302 2.62724 18.88921 1.000 10.89661 349 LEU A CA 1
ATOM 700 C C . LEU A 1 90 ? -2.02087 2.41158 19.04475 1.000 13.66424 349 LEU A C 1
ATOM 701 O O . LEU A 1 90 ? -2.55026 1.38167 18.61494 1.000 13.98495 349 LEU A O 1
ATOM 706 N N . VAL A 1 91 ? -2.69590 3.37146 19.66557 1.000 9.70778 350 VAL A N 1
ATOM 707 C CA . VAL A 1 91 ? -4.15293 3.41407 19.71149 1.000 10.34164 350 VAL A CA 1
ATOM 708 C C . VAL A 1 91 ? -4.61779 4.44536 18.69709 1.000 18.94490 350 VAL A C 1
ATOM 709 O O . VAL A 1 91 ? -4.02275 5.52354 18.58005 1.000 18.47869 350 VAL A O 1
ATOM 713 N N . CYS A 1 92 ? -5.66830 4.12397 17.94818 1.000 15.14355 351 CYS A N 1
ATOM 714 C CA . CYS A 1 92 ? -6.13488 5.08480 16.96167 1.000 17.11223 351 CYS A CA 1
ATOM 715 C C . CYS A 1 92 ? -7.57524 4.77865 16.58683 1.000 15.47949 351 CYS A C 1
ATOM 716 O O . CYS A 1 92 ? -8.07427 3.66997 16.79594 1.000 15.79956 351 CYS A O 1
ATOM 719 N N . SER A 1 93 ? -8.23744 5.79565 16.04589 1.000 19.19555 352 SER A N 1
ATOM 720 C CA . SER A 1 93 ? -9.60366 5.69174 15.55941 1.000 16.26638 352 SER A CA 1
ATOM 721 C C . SER A 1 93 ? -9.56944 5.29450 14.08401 1.000 20.87542 352 SER A C 1
ATOM 722 O O . SER A 1 93 ? -8.59225 4.71025 13.60683 1.000 20.92089 352 SER A O 1
ATOM 725 N N . ASP A 1 94 ? -10.62953 5.60621 13.34928 1.000 24.24429 353 ASP A N 1
ATOM 726 C CA . ASP A 1 94 ? -10.69592 5.33384 11.92275 1.000 40.12995 353 ASP A CA 1
ATOM 727 C C . ASP A 1 94 ? -10.28624 6.57101 11.13646 1.000 40.16801 353 ASP A C 1
ATOM 728 O O . ASP A 1 94 ? -10.66013 7.69567 11.48314 1.000 42.35238 353 ASP A O 1
ATOM 733 N N . LEU A 1 95 ? -9.51406 6.35538 10.07566 1.000 60.74731 354 LEU A N 1
ATOM 734 C CA . LEU A 1 95 ? -9.02495 7.44373 9.24226 1.000 72.98866 354 LEU A CA 1
ATOM 735 C C . LEU A 1 95 ? -9.06352 7.00781 7.78681 1.000 95.06479 354 LEU A C 1
ATOM 736 O O . LE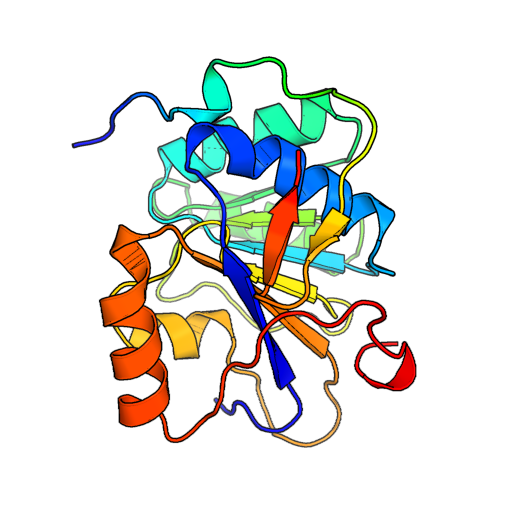U A 1 95 ? -8.53407 5.94626 7.44051 1.000 97.19520 354 LEU A O 1
ATOM 741 N N . PHE A 1 96 ? -9.70803 7.81964 6.94261 1.000 93.07006 355 PHE A N 1
ATOM 742 C CA . PHE A 1 96 ? -9.75544 7.51717 5.51536 1.000 97.17954 355 PHE A CA 1
ATOM 743 C C . PHE A 1 96 ? -8.35398 7.39801 4.93425 1.000 106.42462 355 PHE A C 1
ATOM 744 O O . PHE A 1 96 ? -8.10105 6.55352 4.06773 1.000 95.91173 355 PHE A O 1
ATOM 752 N N . THR A 1 97 ? -7.43108 8.23279 5.39440 1.000 100.37000 356 THR A N 1
ATOM 753 C CA . THR A 1 97 ? -6.04597 8.22261 4.93243 1.000 102.97390 356 THR A CA 1
ATOM 754 C C . THR A 1 97 ? -5.14215 7.91724 6.12485 1.000 116.44138 356 THR A C 1
ATOM 755 O O . THR A 1 97 ? -4.34674 8.76294 6.54442 1.000 117.51508 356 THR A O 1
ATOM 759 N N . ARG A 1 98 ? -5.28909 6.71801 6.69631 1.000 110.35785 357 ARG A N 1
ATOM 760 C CA . ARG A 1 98 ? -4.48289 6.35069 7.85816 1.000 93.46844 357 ARG A CA 1
ATOM 761 C C . ARG A 1 98 ? -3.00891 6.21471 7.48667 1.000 109.83222 357 ARG A C 1
ATOM 762 O O . ARG A 1 98 ? -2.14052 6.84163 8.10489 1.000 102.12458 357 ARG A O 1
ATOM 770 N N . GLY A 1 99 ? -2.70691 5.39793 6.47836 1.000 118.57160 358 GLY A N 1
ATOM 771 C CA . GLY A 1 99 ? -1.33832 5.25219 6.01957 1.000 97.13786 358 GLY A CA 1
ATOM 772 C C . GLY A 1 99 ? -0.95219 3.84873 5.59796 1.000 84.02996 358 GLY A C 1
ATOM 773 O O . GLY A 1 99 ? -1.76934 2.92387 5.62970 1.000 92.71449 358 GLY A O 1
ATOM 774 N N . ILE A 1 100 ? 0.31023 3.68218 5.20475 1.000 72.67700 359 ILE A N 1
ATOM 775 C CA . ILE A 1 100 ? 0.81098 2.37110 4.82740 1.000 73.23760 359 ILE A CA 1
ATOM 776 C C . ILE A 1 100 ? 0.76958 1.43984 6.03567 1.000 67.24377 359 ILE A C 1
ATOM 777 O O . ILE A 1 100 ? 0.59273 1.86887 7.17938 1.000 64.84749 359 ILE A O 1
ATOM 782 N N . ASP A 1 101 ? 0.90732 0.14363 5.77118 1.000 69.40674 360 ASP A N 1
ATOM 783 C CA . ASP A 1 101 ? 1.01244 -0.84788 6.83190 1.000 61.64654 360 ASP A CA 1
ATOM 784 C C . ASP A 1 101 ? 2.44061 -0.92175 7.36289 1.000 60.21672 360 ASP A C 1
ATOM 785 O O . ASP A 1 101 ? 3.40983 -0.63527 6.65269 1.000 57.07072 360 ASP A O 1
ATOM 790 N N . VAL A 1 102 ? 2.56117 -1.30870 8.62754 1.000 39.05907 361 VAL A N 1
ATOM 791 C CA . VAL A 1 102 ? 3.85078 -1.44619 9.29020 1.000 21.89189 361 VAL A CA 1
ATOM 792 C C . VAL A 1 102 ? 4.23257 -2.91773 9.30432 1.000 32.82949 361 VAL A C 1
ATOM 793 O O . VAL A 1 102 ? 3.40628 -3.78650 9.61404 1.000 30.58850 361 VAL A O 1
ATOM 797 N N . GLN A 1 103 ? 5.49058 -3.20068 8.96392 1.000 32.04512 362 GLN A N 1
ATOM 798 C CA . GLN A 1 103 ? 5.93769 -4.58413 8.87162 1.000 28.27614 362 GLN A CA 1
ATOM 799 C C . GLN A 1 103 ? 6.12857 -5.21693 10.24216 1.000 27.65433 362 GLN A C 1
ATOM 800 O O . GLN A 1 103 ? 5.96794 -6.43432 10.38230 1.000 30.07215 362 GLN A O 1
ATOM 806 N N . ALA A 1 104 ? 6.47313 -4.42151 11.25494 1.000 24.93493 363 ALA A N 1
ATOM 807 C CA . ALA A 1 104 ? 6.71332 -4.94613 12.59362 1.000 16.41648 363 ALA A CA 1
ATOM 808 C C . ALA A 1 104 ? 5.43523 -5.15172 13.39423 1.000 16.62803 363 ALA A C 1
ATOM 809 O O . ALA A 1 104 ? 5.51247 -5.62372 14.53324 1.000 14.91546 363 ALA A O 1
ATOM 811 N N . VAL A 1 105 ? 4.27260 -4.81557 12.84206 1.000 15.81634 364 VAL A N 1
ATOM 812 C CA . VAL A 1 105 ? 3.00620 -4.97393 13.54891 1.000 19.24370 364 VAL A CA 1
ATOM 813 C C . VAL A 1 105 ? 2.49151 -6.38532 13.28713 1.000 26.85553 364 VAL A C 1
ATOM 814 O O . VAL A 1 105 ? 2.02074 -6.69269 12.18821 1.000 20.88015 364 VAL A O 1
ATOM 818 N N . ASN A 1 106 ? 2.58210 -7.24740 14.30044 1.000 20.64690 365 ASN A N 1
ATOM 819 C CA . ASN A 1 106 ? 2.10323 -8.61978 14.20261 1.000 18.21815 365 ASN A CA 1
ATOM 820 C C . ASN A 1 106 ? 0.87418 -8.87212 15.06501 1.000 17.98961 365 ASN A C 1
ATOM 821 O O . ASN A 1 106 ? 0.42708 -10.01966 15.16781 1.000 17.22898 365 ASN A O 1
ATOM 826 N N . VAL A 1 107 ? 0.31675 -7.83268 15.68500 1.000 13.89619 366 VAL A N 1
ATOM 827 C CA . VAL A 1 107 ? -0.86032 -7.96746 16.53631 1.000 15.90822 366 VAL A CA 1
ATOM 828 C C . VAL A 1 107 ? -1.72662 -6.72700 16.36784 1.000 19.60916 366 VAL A C 1
ATOM 829 O O . VAL A 1 107 ? -1.29258 -5.61474 16.68267 1.000 22.91041 366 VAL A O 1
ATOM 833 N N . VAL A 1 108 ? -2.94590 -6.91846 15.87997 1.000 14.03095 367 VAL A N 1
ATOM 834 C CA . VAL A 1 108 ? -3.94407 -5.86229 15.79511 1.000 9.05266 367 VAL A CA 1
ATOM 835 C C . VAL A 1 108 ? -5.08526 -6.22462 16.72986 1.000 11.06286 367 VAL A C 1
ATOM 836 O O . VAL A 1 108 ? -5.49428 -7.38981 16.80401 1.000 16.68076 367 VAL A O 1
ATOM 840 N N . ILE A 1 109 ? -5.59750 -5.23110 17.44619 1.000 11.21187 368 ILE A N 1
ATOM 841 C CA . ILE A 1 109 ? -6.66170 -5.44768 18.41498 1.000 8.60480 368 ILE A CA 1
ATOM 842 C C . ILE A 1 109 ? -7.79523 -4.48281 18.12019 1.000 8.09323 368 ILE A C 1
ATOM 843 O O . ILE A 1 109 ? -7.58006 -3.26861 18.03823 1.000 9.90923 368 ILE A O 1
ATOM 848 N N . ASN A 1 110 ? -8.99713 -5.02580 17.95501 1.000 9.92747 369 ASN A N 1
ATOM 849 C CA . ASN A 1 110 ? -10.21968 -4.22928 17.95258 1.000 9.26647 369 ASN A CA 1
ATOM 850 C C . ASN A 1 110 ? -10.68927 -4.12126 19.39766 1.000 10.52858 369 ASN A C 1
ATOM 851 O O . ASN A 1 110 ? -11.46331 -4.94546 19.88534 1.000 8.61221 369 ASN A O 1
ATOM 856 N N . PHE A 1 111 ? -10.19551 -3.09957 20.10078 1.000 12.67213 370 PHE A N 1
ATOM 857 C CA . PHE A 1 111 ? -10.66723 -2.84254 21.45867 1.000 14.25304 370 PHE A CA 1
ATOM 858 C C . PHE A 1 111 ? -12.17741 -2.63802 21.48286 1.000 12.11366 370 PHE A C 1
ATOM 859 O O . PHE A 1 111 ? -12.85451 -3.03103 22.44195 1.000 8.02658 370 PHE A O 1
ATOM 867 N N . ASP A 1 112 ? -12.71826 -2.01093 20.44247 1.000 8.14805 371 ASP A N 1
ATOM 868 C CA . ASP A 1 112 ? -14.15252 -1.92073 20.21755 1.000 7.95753 371 ASP A CA 1
ATOM 869 C C . ASP A 1 112 ? -14.46157 -2.55696 18.87157 1.000 8.12104 371 ASP A C 1
ATOM 870 O O . ASP A 1 112 ? -13.74818 -2.32416 17.89028 1.000 9.98329 371 ASP A O 1
ATOM 875 N N . PHE A 1 113 ? -15.51001 -3.36581 18.82583 1.000 7.98555 372 PHE A N 1
ATOM 876 C CA . PHE A 1 113 ? -15.83144 -4.07929 17.59125 1.000 16.26616 372 PHE A CA 1
ATOM 877 C C . PHE A 1 113 ? -16.57692 -3.16161 16.62618 1.000 11.25271 372 PHE A C 1
ATOM 878 O O . PHE A 1 113 ? -17.56939 -2.53942 17.01443 1.000 20.32916 372 PHE A O 1
ATOM 886 N N . PRO A 1 114 ? -16.13931 -3.05560 15.37409 1.000 16.37860 373 PRO A N 1
ATOM 887 C CA . PRO A 1 114 ? -16.83920 -2.19194 14.41622 1.000 20.45255 373 PRO A CA 1
ATOM 888 C C . PRO A 1 114 ? -18.21647 -2.73192 14.06147 1.000 20.10267 373 PRO A C 1
ATOM 889 O O . PRO A 1 114 ? -18.54321 -3.89748 14.29273 1.000 29.70202 373 PRO A O 1
ATOM 893 N N . ARG A 1 115 ? -19.02891 -1.85355 13.47456 1.000 26.23327 374 ARG A N 1
ATOM 894 C CA . ARG A 1 115 ? -20.39240 -2.19504 13.08715 1.000 25.01141 374 ARG A CA 1
ATOM 895 C C . ARG A 1 115 ? -20.52546 -2.58635 11.62169 1.000 29.28024 374 ARG A C 1
ATOM 896 O O . ARG A 1 115 ? -21.36434 -3.43230 11.29349 1.000 37.49513 374 ARG A O 1
ATOM 904 N N . MET A 1 116 ? -19.72743 -1.99784 10.73615 1.000 28.79721 375 MET A N 1
ATOM 905 C CA . MET A 1 116 ? -19.78079 -2.30056 9.31384 1.000 38.38615 375 MET A CA 1
ATOM 906 C C . MET A 1 116 ? -18.62457 -3.20722 8.91630 1.000 26.66165 375 MET A C 1
ATOM 907 O O . MET A 1 116 ? -17.54647 -3.16936 9.51363 1.000 32.58870 375 MET A O 1
ATOM 912 N N . ALA A 1 117 ? -18.85935 -4.01980 7.88437 1.000 21.05125 376 ALA A N 1
ATOM 913 C CA . ALA A 1 117 ? -17.83207 -4.95112 7.43359 1.000 19.96679 376 ALA A CA 1
ATOM 914 C C . ALA A 1 117 ? -16.67574 -4.23040 6.75598 1.000 17.05913 376 ALA A C 1
ATOM 915 O O . ALA A 1 117 ? -15.52906 -4.68266 6.84373 1.000 15.99464 376 ALA A O 1
ATOM 917 N N . GLU A 1 118 ? -16.95241 -3.11386 6.08052 1.000 23.33684 377 GLU A N 1
ATOM 918 C CA . GLU A 1 118 ? -15.89026 -2.37728 5.40326 1.000 24.69067 377 GLU A CA 1
ATOM 919 C C . GLU A 1 118 ? -14.87651 -1.82518 6.39905 1.000 23.79143 377 GLU A C 1
ATOM 920 O O . GLU A 1 118 ? -13.67405 -1.77784 6.11136 1.000 18.37999 377 GLU A O 1
ATOM 926 N N . THR A 1 119 ? -15.34353 -1.39781 7.57551 1.000 22.58161 378 THR A N 1
ATOM 927 C CA . THR A 1 119 ? -14.42925 -0.89312 8.59562 1.000 21.41038 378 THR A CA 1
ATOM 928 C C . THR A 1 119 ? -13.54551 -2.00846 9.13907 1.000 16.32691 378 THR A C 1
ATOM 929 O O . THR A 1 119 ? -12.34018 -1.81502 9.34369 1.000 15.93078 378 THR A O 1
ATOM 933 N N . TYR A 1 120 ? -14.12478 -3.18443 9.37764 1.000 15.93088 379 TYR A N 1
ATOM 934 C CA . TYR A 1 120 ? -13.31125 -4.32288 9.78223 1.000 21.39031 379 TYR A CA 1
ATOM 935 C C . TYR A 1 120 ? -12.21749 -4.59607 8.76078 1.000 13.28122 379 TYR A C 1
ATOM 936 O O . TYR A 1 120 ? -11.05656 -4.81480 9.12639 1.000 21.24218 379 TYR A O 1
ATOM 945 N N . LEU A 1 121 ? -12.56518 -4.56807 7.47154 1.000 22.84548 380 LEU A N 1
ATOM 946 C CA . LEU A 1 121 ? -11.57119 -4.82408 6.43334 1.000 25.31618 380 LEU A CA 1
ATOM 947 C C . LEU A 1 121 ? -10.49648 -3.74244 6.41397 1.000 23.76753 380 LEU A C 1
ATOM 948 O O . LEU A 1 121 ? -9.32191 -4.03202 6.15797 1.000 15.70414 380 LEU A O 1
ATOM 953 N N . HIS A 1 122 ? -10.87448 -2.49040 6.68601 1.000 24.84341 381 HIS A N 1
ATOM 954 C CA . HIS A 1 122 ? -9.88159 -1.42163 6.73180 1.000 20.74098 381 HIS A CA 1
ATOM 955 C C . HIS A 1 122 ? -8.99814 -1.52717 7.96679 1.000 24.92913 381 HIS A C 1
ATOM 956 O O . HIS A 1 122 ? -7.86385 -1.03541 7.95833 1.000 29.68836 381 HIS A O 1
ATOM 963 N N . ARG A 1 123 ? -9.49501 -2.15305 9.03498 1.000 25.36753 382 ARG A N 1
ATOM 964 C CA . ARG A 1 123 ? -8.69123 -2.30106 10.24315 1.000 18.41362 382 ARG A CA 1
ATOM 965 C C . ARG A 1 123 ? -7.77455 -3.51241 10.15541 1.000 17.97271 382 ARG A C 1
ATOM 966 O O . ARG A 1 123 ? -6.58825 -3.42597 10.48754 1.000 22.38416 382 ARG A O 1
ATOM 974 N N . ILE A 1 124 ? -8.31055 -4.65164 9.70938 1.000 26.25190 383 ILE A N 1
ATOM 975 C CA . ILE A 1 124 ? -7.57952 -5.91609 9.74037 1.000 20.82433 383 ILE A CA 1
ATOM 976 C C . ILE A 1 124 ? -6.95820 -6.28767 8.39717 1.000 19.46235 383 ILE A C 1
ATOM 977 O O . ILE A 1 124 ? -6.11272 -7.19647 8.35181 1.000 17.71941 383 ILE A O 1
ATOM 982 N N . GLY A 1 125 ? -7.34807 -5.63009 7.30841 1.000 17.25001 384 GLY A N 1
ATOM 983 C CA . GLY A 1 125 ? -6.81443 -5.98453 6.00733 1.000 34.24320 384 GLY A CA 1
ATOM 984 C C . GLY A 1 125 ? -5.32327 -5.72527 5.89795 1.000 32.61461 384 GLY A C 1
ATOM 985 O O . GLY A 1 125 ? -4.74178 -4.91027 6.61620 1.000 37.60841 384 GLY A O 1
ATOM 986 N N . ARG A 1 126 ? -4.69753 -6.44186 4.96653 1.000 45.64507 385 ARG A N 1
ATOM 987 C CA . ARG A 1 126 ? -3.27466 -6.31646 4.68822 1.000 47.47027 385 ARG A CA 1
ATOM 988 C C . ARG A 1 126 ? -3.07571 -6.01957 3.20695 1.000 60.41991 385 ARG A C 1
ATOM 989 O O . ARG A 1 126 ? -3.98946 -6.16665 2.38951 1.000 41.09891 385 ARG A O 1
ATOM 997 N N . SER A 1 127 ? -1.86195 -5.58867 2.86669 1.000 80.79050 386 SER A N 1
ATOM 998 C CA . SER A 1 127 ? -1.47081 -5.33551 1.48366 1.000 92.33884 386 SER A CA 1
ATOM 999 C C . SER A 1 127 ? -0.74384 -6.57044 0.96171 1.000 91.60267 386 SER A C 1
ATOM 1000 O O . SER A 1 127 ? 0.37102 -6.87394 1.39898 1.000 86.49890 386 SER A O 1
ATOM 1003 N N . GLY A 1 128 ? -1.37444 -7.27850 0.02831 1.000 72.15487 387 GLY A N 1
ATOM 1004 C CA . GLY A 1 128 ? -0.80436 -8.50581 -0.49034 1.000 79.11409 387 GLY A CA 1
ATOM 1005 C C . GLY A 1 128 ? -0.92067 -9.66110 0.48339 1.000 77.31585 387 GLY A C 1
ATOM 1006 O O . GLY A 1 128 ? -0.63763 -9.50414 1.67553 1.000 78.77772 387 GLY A O 1
ATOM 1007 N N . ARG A 1 129 ? -1.33554 -10.83078 -0.01267 1.000 65.74606 388 ARG A N 1
ATOM 1008 C CA . ARG A 1 129 ? -1.54102 -11.98218 0.86062 1.000 68.59450 388 ARG A CA 1
ATOM 1009 C C . ARG A 1 129 ? -0.22832 -12.61037 1.31181 1.000 63.66354 388 ARG A C 1
ATOM 1010 O O . ARG A 1 129 ? -0.16393 -13.18084 2.40720 1.000 68.19472 388 ARG A O 1
ATOM 1018 N N . PHE A 1 130 ? 0.81728 -12.52027 0.49510 1.000 67.33140 389 PHE A N 1
ATOM 1019 C CA . PHE A 1 130 ? 2.07752 -13.19082 0.77943 1.000 65.78441 389 PHE A CA 1
ATOM 1020 C C . PHE A 1 130 ? 2.97724 -12.31789 1.64328 1.000 68.35958 389 PHE A C 1
ATOM 1021 O O . PHE A 1 130 ? 3.05578 -11.10020 1.45412 1.000 62.04476 389 PHE A O 1
ATOM 1029 N N . GLY A 1 131 ? 3.65591 -12.95300 2.59449 1.000 61.27038 390 GLY A N 1
ATOM 1030 C CA . GLY A 1 131 ? 4.60486 -12.25542 3.43683 1.000 89.19665 390 GLY A CA 1
ATOM 1031 C C . GLY A 1 131 ? 4.08530 -11.95740 4.82721 1.000 90.04502 390 GLY A C 1
ATOM 1032 O O . GLY A 1 131 ? 4.41062 -12.66892 5.78257 1.000 87.81195 390 GLY A O 1
ATOM 1033 N N . HIS A 1 132 ? 3.27380 -10.90850 4.94921 1.000 78.98752 391 HIS A N 1
ATOM 1034 C CA . HIS A 1 132 ? 2.80683 -10.46568 6.25616 1.000 78.97983 391 HIS A CA 1
ATOM 1035 C C . HIS A 1 132 ? 2.11953 -11.60429 7.00111 1.000 68.96194 391 HIS A C 1
ATOM 1036 O O . HIS A 1 132 ? 1.32025 -12.35158 6.42996 1.000 70.36467 391 HIS A O 1
ATOM 1043 N N . LEU A 1 133 ? 2.44090 -11.73401 8.28806 1.000 43.16555 392 LEU A N 1
ATOM 1044 C CA . LEU A 1 133 ? 1.85608 -12.76159 9.14289 1.000 41.64315 392 LEU A CA 1
ATOM 1045 C C . LEU A 1 133 ? 1.57391 -12.15803 10.50851 1.000 31.71294 392 LEU A C 1
ATOM 1046 O O . LEU A 1 133 ? 2.47966 -11.61456 11.14798 1.000 30.48292 392 LEU A O 1
ATOM 1051 N N . GLY A 1 134 ? 0.32713 -12.25488 10.95232 1.000 24.33687 393 GLY A N 1
ATOM 1052 C CA . GLY A 1 134 ? -0.04516 -11.69286 12.22819 1.000 22.38925 393 GLY A CA 1
ATOM 1053 C C . GLY A 1 134 ? -1.34215 -12.27956 12.73473 1.000 12.24187 393 GLY A C 1
ATOM 1054 O O . GLY A 1 134 ? -1.89488 -13.21638 12.15574 1.000 23.49754 393 GLY A O 1
ATOM 1055 N N . ILE A 1 135 ? -1.81978 -11.71425 13.83579 1.000 13.07847 394 ILE A N 1
ATOM 1056 C CA . ILE A 1 135 ? -3.05560 -12.15141 14.46356 1.000 15.14531 394 ILE A CA 1
ATOM 1057 C C . ILE A 1 135 ? -3.89735 -10.92467 14.77431 1.000 20.19377 394 ILE A C 1
ATOM 1058 O O . ILE A 1 135 ? -3.37587 -9.83195 15.02026 1.000 16.64401 394 ILE A O 1
ATOM 1063 N N . ALA A 1 136 ? -5.21155 -11.11185 14.74680 1.000 12.84418 395 ALA A N 1
ATOM 1064 C CA . ALA A 1 136 ? -6.16817 -10.09025 15.13797 1.000 15.52422 395 ALA A CA 1
ATOM 1065 C C . ALA A 1 136 ? -7.02166 -10.62536 16.27925 1.000 21.88675 395 ALA A C 1
ATOM 1066 O O . ALA A 1 136 ? -7.46441 -11.77837 16.24633 1.000 24.36589 395 ALA A O 1
ATOM 1068 N N . ILE A 1 137 ? -7.23630 -9.79317 17.29494 1.000 20.14854 396 ILE A N 1
ATOM 1069 C CA . ILE A 1 137 ? -8.05009 -10.14606 18.45206 1.000 12.23643 396 ILE A CA 1
ATOM 1070 C C . ILE A 1 137 ? -9.16651 -9.11844 18.57416 1.000 19.65395 396 ILE A C 1
ATOM 1071 O O . ILE A 1 137 ? -8.90182 -7.91145 18.63931 1.000 11.99959 396 ILE A O 1
ATOM 1076 N N . ASN A 1 138 ? -10.40825 -9.59648 18.60279 1.000 13.35212 397 ASN A N 1
ATOM 1077 C CA . ASN A 1 138 ? -11.58790 -8.74619 18.69391 1.000 10.74451 397 ASN A CA 1
ATOM 1078 C C . ASN A 1 138 ? -12.22142 -8.91167 20.06894 1.000 16.06719 397 ASN A C 1
ATOM 1079 O O . ASN A 1 138 ? -12.61445 -10.02088 20.44388 1.000 19.35113 397 ASN A O 1
ATOM 1084 N N . LEU A 1 139 ? -12.32815 -7.81154 20.81097 1.000 20.95986 398 LEU A N 1
ATOM 1085 C CA . LEU A 1 139 ? -13.02855 -7.79641 22.09308 1.000 17.23189 398 LEU A CA 1
ATOM 1086 C C . LEU A 1 139 ? -14.48997 -7.44559 21.84005 1.000 12.60939 398 LEU A C 1
ATOM 1087 O O . LEU A 1 139 ? -14.80030 -6.33076 21.40880 1.000 20.08505 398 LEU A O 1
ATOM 1092 N N . ILE A 1 140 ? -15.39114 -8.38507 22.11340 1.000 9.32336 399 ILE A N 1
ATOM 1093 C CA . ILE A 1 140 ? -16.80310 -8.21489 21.79765 1.000 13.76701 399 ILE A CA 1
ATOM 1094 C C . ILE A 1 140 ? -17.62200 -8.38010 23.06830 1.000 10.60197 399 ILE A C 1
ATOM 1095 O O . ILE A 1 140 ? -17.39506 -9.31208 23.84749 1.000 10.60686 399 ILE A O 1
ATOM 1100 N N . THR A 1 141 ? -18.56558 -7.47029 23.27733 1.000 13.56286 400 THR A N 1
ATOM 1101 C CA . THR A 1 141 ? -19.51907 -7.61588 24.36179 1.000 19.60462 400 THR A CA 1
ATOM 1102 C C . THR A 1 141 ? -20.67215 -8.51413 23.92708 1.000 19.53674 400 THR A C 1
ATOM 1103 O O . THR A 1 141 ? -20.81214 -8.87135 22.75372 1.000 21.39653 400 THR A O 1
ATOM 1107 N N . TYR A 1 142 ? -21.50719 -8.88416 24.89953 1.000 27.23238 401 TYR A N 1
ATOM 1108 C CA . TYR A 1 142 ? -22.72027 -9.63031 24.58460 1.000 30.45994 401 TYR A CA 1
ATOM 1109 C C . TYR A 1 142 ? -23.47269 -8.97743 23.43363 1.000 17.72472 401 TYR A C 1
ATOM 1110 O O . TYR A 1 142 ? -23.90393 -9.65459 22.49353 1.000 18.31378 401 TYR A O 1
ATOM 1119 N N . GLU A 1 143 ? -23.60876 -7.65219 23.47900 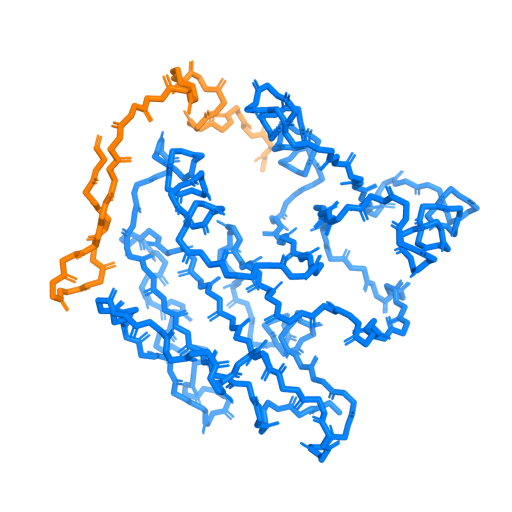1.000 16.68823 402 GLU A N 1
ATOM 1120 C CA . GLU A 1 143 ? -24.34603 -6.92979 22.44931 1.000 19.73370 402 GLU A CA 1
ATOM 1121 C C . GLU A 1 143 ? -23.67279 -7.02344 21.08257 1.000 14.61056 402 GLU A C 1
ATOM 1122 O O . GLU A 1 143 ? -24.36288 -7.03136 20.05733 1.000 25.54871 402 GLU A O 1
ATOM 1128 N N . ASP A 1 144 ? -22.33885 -7.09455 21.03934 1.000 12.95139 403 ASP A N 1
ATOM 1129 C CA . ASP A 1 144 ? -21.62316 -7.09602 19.76639 1.000 11.95963 403 ASP A CA 1
ATOM 1130 C C . ASP A 1 144 ? -21.81124 -8.38176 18.96721 1.000 21.42288 403 ASP A C 1
ATOM 1131 O O . ASP A 1 144 ? -21.41731 -8.42172 17.79656 1.000 14.12775 403 ASP A O 1
ATOM 1136 N N . ARG A 1 145 ? -22.40538 -9.42124 19.55877 1.000 32.63037 404 ARG A N 1
ATOM 1137 C CA . ARG A 1 145 ? -22.43980 -10.73011 18.91027 1.000 26.15273 404 ARG A CA 1
ATOM 1138 C C . ARG A 1 145 ? -23.11747 -10.66985 17.54455 1.000 25.19547 404 ARG A C 1
ATOM 1139 O O . ARG A 1 145 ? -22.63842 -11.28146 16.58160 1.000 31.46005 404 ARG A O 1
ATOM 1147 N N . PHE A 1 146 ? -24.23792 -9.94960 17.43922 1.000 17.82405 405 PHE A N 1
ATOM 1148 C CA . PHE A 1 146 ? -24.93611 -9.85566 16.15766 1.000 18.86032 405 PHE A CA 1
ATOM 1149 C C . PHE A 1 146 ? -24.00467 -9.35630 15.05659 1.000 17.01805 405 PHE A C 1
ATOM 1150 O O . PHE A 1 146 ? -23.94859 -9.93367 13.96435 1.000 19.33428 405 PHE A O 1
ATOM 1158 N N . ASP A 1 147 ? -23.25807 -8.28190 15.33039 1.000 25.85625 406 ASP A N 1
ATOM 1159 C CA . ASP A 1 147 ? -22.32295 -7.74138 14.34891 1.000 25.62048 406 ASP A CA 1
ATOM 1160 C C . ASP A 1 147 ? -21.14922 -8.67557 14.07286 1.000 23.76269 406 ASP A C 1
ATOM 1161 O O . ASP A 1 147 ? -20.48864 -8.52781 13.03993 1.000 20.16323 406 ASP A O 1
ATOM 1166 N N . LEU A 1 148 ? -20.86993 -9.62746 14.96514 1.000 26.05434 407 LEU A N 1
ATOM 1167 C CA . LEU A 1 148 ? -19.74839 -10.53743 14.74680 1.000 27.65161 407 LEU A CA 1
ATOM 1168 C C . LEU A 1 148 ? -20.07785 -11.57744 13.68006 1.000 29.05421 407 LEU A C 1
ATOM 1169 O O . LEU A 1 148 ? -19.27830 -11.82041 12.76822 1.000 26.23705 407 LEU A O 1
ATOM 1174 N N . HIS A 1 149 ? -21.24941 -12.21257 13.78296 1.000 27.74816 408 HIS A N 1
ATOM 1175 C CA . HIS A 1 149 ? -21.64569 -13.19034 12.77325 1.000 20.37681 408 HIS A CA 1
ATOM 1176 C C . HIS A 1 149 ? -21.91851 -12.51803 11.43559 1.000 16.33777 408 HIS A C 1
ATOM 1177 O O . HIS A 1 149 ? -21.52731 -13.03294 10.38184 1.000 15.54408 408 HIS A O 1
ATOM 1184 N N . ARG A 1 150 ? -22.58647 -11.36405 11.45835 1.000 23.83260 409 ARG A N 1
ATOM 1185 C CA . ARG A 1 150 ? -22.89003 -10.66410 10.21590 1.000 32.65081 409 ARG A CA 1
ATOM 1186 C C . ARG A 1 150 ? -21.62621 -10.19763 9.50525 1.000 32.01849 409 ARG A C 1
ATOM 1187 O O . ARG A 1 150 ? -21.57906 -10.18495 8.26945 1.000 37.07099 409 ARG A O 1
ATOM 1195 N N . ILE A 1 151 ? -20.59554 -9.81066 10.25965 1.000 35.66312 410 ILE A N 1
ATOM 1196 C CA . ILE A 1 151 ? -19.39429 -9.26233 9.63718 1.000 30.62882 410 ILE A CA 1
ATOM 1197 C C . ILE A 1 151 ? -18.61596 -10.35318 8.91539 1.000 21.02190 410 ILE A C 1
ATOM 1198 O O . ILE A 1 151 ? -18.11509 -10.14433 7.80469 1.000 18.56165 410 ILE A O 1
ATOM 1203 N N . GLU A 1 152 ? -18.51205 -11.53647 9.51831 1.000 16.85211 411 GLU A N 1
ATOM 1204 C CA . GLU A 1 152 ? -17.75543 -12.60158 8.87245 1.000 32.01451 411 GLU A CA 1
ATOM 1205 C C . GLU A 1 152 ? -18.50745 -13.15931 7.66989 1.000 36.12589 411 GLU A C 1
ATOM 1206 O O . GLU A 1 152 ? -17.89648 -13.48532 6.64447 1.000 40.53547 411 GLU A O 1
ATOM 1212 N N . LYS A 1 153 ? -19.83421 -13.25953 7.76490 1.000 38.21359 412 LYS A N 1
ATOM 1213 C CA . LYS A 1 153 ? -20.60956 -13.71564 6.61662 1.000 26.54103 412 LYS A CA 1
ATOM 1214 C C . LYS A 1 153 ? -20.51046 -12.72939 5.46072 1.000 31.97568 412 LYS A C 1
ATOM 1215 O O . LYS A 1 153 ? -20.33593 -13.13396 4.30589 1.000 41.10335 412 LYS A O 1
ATOM 1221 N N . GLU A 1 154 ? -20.60881 -11.43011 5.75028 1.000 40.37590 413 GLU A N 1
ATOM 1222 C CA . GLU A 1 154 ? -20.47972 -10.43410 4.69266 1.000 36.93841 413 GLU A CA 1
ATOM 1223 C C . GLU A 1 154 ? -19.08348 -10.44522 4.08775 1.000 40.03237 413 GLU A C 1
ATOM 1224 O O . GLU A 1 154 ? -18.90477 -10.05470 2.92764 1.000 35.70786 413 GLU A O 1
ATOM 1230 N N . LEU A 1 155 ? -18.08723 -10.89447 4.85094 1.000 36.80704 414 LEU A N 1
ATOM 1231 C CA . LEU A 1 155 ? -16.70926 -10.93466 4.38308 1.000 37.39553 414 LEU A CA 1
ATOM 1232 C C . LEU A 1 155 ? -16.29958 -12.28762 3.82319 1.000 48.60288 414 LEU A C 1
ATOM 1233 O O . LEU A 1 155 ? -15.36262 -12.34825 3.01939 1.000 57.47755 414 LEU A O 1
ATOM 1238 N N . GLY A 1 156 ? -16.96823 -13.36509 4.22266 1.000 35.01374 415 GLY A N 1
ATOM 1239 C CA . GLY A 1 156 ? -16.55445 -14.68609 3.80640 1.000 27.88746 415 GLY A CA 1
ATOM 1240 C C . GLY A 1 156 ? -15.39015 -15.25342 4.58106 1.000 42.35476 415 GLY A C 1
ATOM 1241 O O . GLY A 1 156 ? -14.78559 -16.23532 4.13411 1.000 53.73552 415 GLY A O 1
ATOM 1242 N N . THR A 1 157 ? -15.05312 -14.66664 5.72259 1.000 41.32434 416 THR A N 1
ATOM 1243 C CA . THR A 1 157 ? -13.98604 -15.14126 6.58847 1.000 33.24447 416 THR A CA 1
ATOM 1244 C C . THR A 1 157 ? -14.59250 -15.76400 7.84120 1.000 32.39895 416 THR A C 1
ATOM 1245 O O . THR A 1 157 ? -15.80983 -15.76120 8.03768 1.000 56.37796 416 THR A O 1
ATOM 1249 N N . GLU A 1 158 ? -13.72909 -16.30046 8.69957 1.000 33.77490 417 GLU A N 1
ATOM 1250 C CA . GLU A 1 158 ? -14.15803 -16.91471 9.94724 1.000 44.61538 417 GLU A CA 1
ATOM 1251 C C . GLU A 1 158 ? -13.33977 -16.35483 11.10117 1.000 31.31104 417 GLU A C 1
ATOM 1252 O O . GLU A 1 158 ? -12.11591 -16.22913 11.00568 1.000 22.46125 417 GLU A O 1
ATOM 1258 N N . ILE A 1 159 ? -14.02684 -16.02287 12.18958 1.000 33.05929 418 ILE A N 1
ATOM 1259 C CA . ILE A 1 159 ? -13.41505 -15.45854 13.38759 1.000 22.65100 418 ILE A CA 1
ATOM 1260 C C . ILE A 1 159 ? -13.67247 -16.43915 14.52354 1.000 18.22383 418 ILE A C 1
ATOM 1261 O O . ILE A 1 159 ? -14.81231 -16.57506 14.98544 1.000 19.74472 418 ILE A O 1
ATOM 1266 N N . LYS A 1 160 ? -12.61917 -17.13222 14.97053 1.000 17.58021 419 LYS A N 1
ATOM 1267 C CA . LYS A 1 160 ? -12.74536 -18.21565 15.93510 1.000 13.21500 419 LYS A CA 1
ATOM 1268 C C . LYS A 1 160 ? -12.51274 -17.72354 17.35580 1.000 18.12734 419 LYS A C 1
ATOM 1269 O O . LYS A 1 160 ? -11.91143 -16.66799 17.57480 1.000 18.30460 419 LYS A O 1
ATOM 1275 N N . PRO A 1 161 ? -12.99451 -18.46079 18.35478 1.000 16.63418 420 PRO A N 1
ATOM 1276 C CA . PRO A 1 161 ? -12.72386 -18.07158 19.74314 1.000 13.95361 420 PRO A CA 1
ATOM 1277 C C . PRO A 1 161 ? -11.24628 -18.21329 20.06399 1.000 13.58921 420 PRO A C 1
ATOM 1278 O O . PRO A 1 161 ? -10.56927 -19.11759 19.56995 1.000 21.50064 420 PRO A O 1
ATOM 1282 N N . ILE A 1 162 ? -10.74784 -17.29924 20.89181 1.000 13.17096 421 ILE A N 1
ATOM 1283 C CA . ILE A 1 162 ? -9.31520 -17.30839 21.20288 1.000 16.08496 421 ILE A CA 1
ATOM 1284 C C . ILE A 1 162 ? -8.95291 -18.63959 21.84431 1.000 12.98920 421 ILE A C 1
ATOM 1285 O O . ILE A 1 162 ? -9.70684 -19.13807 22.70479 1.000 18.77072 421 ILE A O 1
ATOM 1290 N N . PRO A 1 163 ? -7.84666 -19.26840 21.46432 1.000 13.85509 422 PRO A N 1
ATOM 1291 C CA . PRO A 1 163 ? -7.45395 -20.53902 22.07388 1.000 13.85635 422 PRO A CA 1
ATOM 1292 C C . PRO A 1 163 ? -6.61101 -20.32032 23.32599 1.000 17.12285 422 PRO A C 1
ATOM 1293 O O . PRO A 1 163 ? -6.11465 -19.22412 23.59444 1.000 16.17702 422 PRO A O 1
ATOM 1297 N N . LYS A 1 164 ? -6.45686 -21.40118 24.09496 1.000 16.91955 423 LYS A N 1
ATOM 1298 C CA . LYS A 1 164 ? -5.64288 -21.32793 25.30455 1.000 19.69980 423 LYS A CA 1
ATOM 1299 C C . LYS A 1 164 ? -4.22750 -20.85986 24.98704 1.000 27.84246 423 LYS A C 1
ATOM 1300 O O . LYS A 1 164 ? -3.64879 -20.05623 25.73015 1.000 14.50972 423 LYS A O 1
ATOM 1306 N N . VAL A 1 165 ? -3.65762 -21.34436 23.88362 1.000 24.45354 424 VAL A N 1
ATOM 1307 C CA . VAL A 1 165 ? -2.31561 -20.97072 23.45412 1.000 22.39239 424 VAL A CA 1
ATOM 1308 C C . VAL A 1 165 ? -2.34903 -20.6039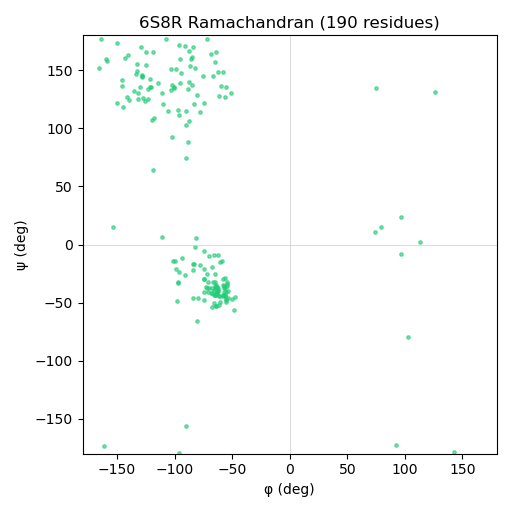7 21.97886 1.000 18.14137 424 VAL A C 1
ATOM 1309 O O . VAL A 1 165 ? -2.87917 -21.36162 21.15768 1.000 28.57211 424 VAL A O 1
ATOM 1313 N N . ILE A 1 166 ? -1.77629 -19.45218 21.64374 1.000 14.77111 425 ILE A N 1
ATOM 1314 C CA . ILE A 1 166 ? -1.64076 -19.00334 20.26242 1.000 18.44217 425 ILE A CA 1
ATOM 1315 C C . ILE A 1 166 ? -0.24086 -19.36675 19.78945 1.000 15.34106 425 ILE A C 1
ATOM 1316 O O . ILE A 1 166 ? 0.75234 -18.85589 20.32074 1.000 16.54941 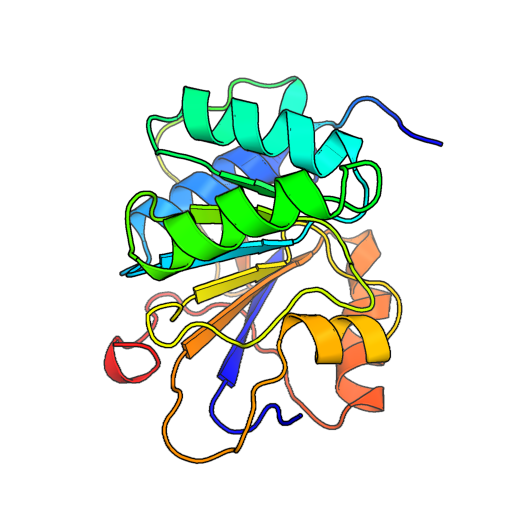425 ILE A O 1
ATOM 1321 N N . ASP A 1 167 ? -0.15960 -20.24488 18.79551 1.000 23.55995 426 ASP A N 1
ATOM 1322 C CA . ASP A 1 167 ? 1.13351 -20.72439 18.32946 1.000 14.39416 426 ASP A CA 1
ATOM 1323 C C . ASP A 1 167 ? 1.95864 -19.55973 17.79296 1.000 11.97942 426 ASP A C 1
ATOM 1324 O O . ASP A 1 167 ? 1.46853 -18.79549 16.94999 1.000 17.50759 426 ASP A O 1
ATOM 1329 N N . PRO A 1 168 ? 3.19783 -19.38358 18.25243 1.000 18.20560 427 PRO A N 1
ATOM 1330 C CA . PRO A 1 168 ? 4.01709 -18.27562 17.73835 1.000 17.41985 427 PRO A CA 1
ATOM 1331 C C . PRO A 1 168 ? 4.14132 -18.26346 16.22713 1.000 18.92533 427 PRO A C 1
ATOM 1332 O O . PRO A 1 168 ? 4.20218 -17.18221 15.62628 1.000 17.28781 427 PRO A O 1
ATOM 1336 N N . ALA A 1 169 ? 4.16779 -19.43447 15.58829 1.000 18.96664 428 ALA A N 1
ATOM 1337 C CA . ALA A 1 169 ? 4.33628 -19.49327 14.14243 1.000 18.38991 428 ALA A CA 1
ATOM 1338 C C . ALA A 1 169 ? 3.24109 -18.74973 13.38886 1.000 32.89612 428 ALA A C 1
ATOM 1339 O O . ALA A 1 169 ? 3.40724 -18.48904 12.19084 1.000 21.27305 428 ALA A O 1
ATOM 1341 N N . LEU A 1 170 ? 2.13695 -18.39428 14.05242 1.000 19.31510 429 LEU A N 1
ATOM 1342 C CA . LEU A 1 170 ? 1.08199 -17.63305 13.39410 1.000 19.67213 429 LEU A CA 1
ATOM 1343 C C . LEU A 1 170 ? 1.36012 -16.13387 13.36778 1.000 20.76408 429 LEU A C 1
ATOM 1344 O O . LEU A 1 170 ? 0.72724 -15.41547 12.58718 1.000 27.05942 429 LEU A O 1
ATOM 1349 N N . TYR A 1 171 ? 2.29222 -15.64206 14.19498 1.000 15.95221 430 TYR A N 1
ATOM 1350 C CA . TYR A 1 171 ? 2.54415 -14.20482 14.22579 1.000 13.82514 430 TYR A CA 1
ATOM 1351 C C . TYR A 1 171 ? 3.96222 -13.85459 14.67385 1.000 28.58425 430 TYR A C 1
ATOM 1352 O O . TYR A 1 171 ? 4.21540 -12.69012 15.00799 1.000 24.38438 430 TYR A O 1
ATOM 1361 N N . VAL A 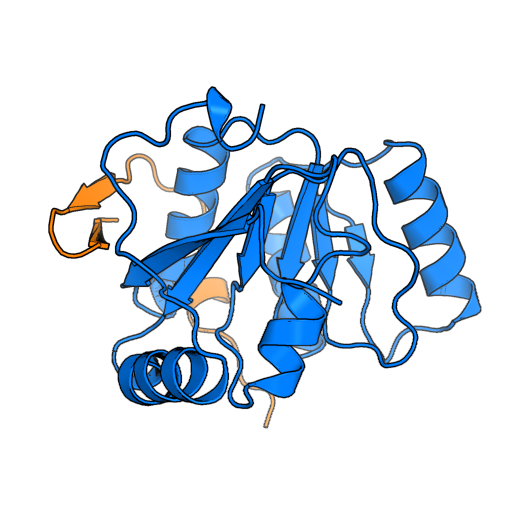1 172 ? 4.88905 -14.80997 14.69195 1.000 24.20523 431 VAL A N 1
ATOM 1362 C CA . VAL A 1 172 ? 6.28379 -14.52074 15.01380 1.000 26.57525 431 VAL A CA 1
ATOM 1363 C C . VAL A 1 172 ? 7.21649 -15.05702 13.92496 1.000 39.81012 431 VAL A C 1
ATOM 1364 O O . VAL A 1 172 ? 6.95195 -16.08219 13.29435 1.000 36.91188 431 VAL A O 1
ATOM 1369 N N . ASP B 2 1 ? -23.35907 9.96549 21.17508 1.000 73.38800 343 ASP B N 1
ATOM 1370 C CA . ASP B 2 1 ? -22.88526 10.76707 22.29830 1.000 58.85125 343 ASP B CA 1
ATOM 1371 C C . ASP B 2 1 ? -21.66479 10.11997 22.94332 1.000 59.84886 343 ASP B C 1
ATOM 1372 O O . ASP B 2 1 ? -21.58495 8.89458 23.05147 1.000 54.23433 343 ASP B O 1
ATOM 1377 N N . GLU B 2 2 ? -20.71482 10.95148 23.36807 1.000 53.25548 344 GLU B N 1
ATOM 1378 C CA . GLU B 2 2 ? -19.48565 10.47855 24.00121 1.000 41.47247 344 GLU B CA 1
ATOM 1379 C C . GLU B 2 2 ? -19.72276 10.39512 25.50614 1.000 34.02067 344 GLU B C 1
ATOM 1380 O O . GLU B 2 2 ? -19.72984 11.41194 26.20662 1.000 26.03941 344 GLU B O 1
ATOM 1386 N N . ASN B 2 3 ? -19.92618 9.17606 26.00125 1.000 27.91633 345 ASN B N 1
ATOM 1387 C CA . ASN B 2 3 ? -20.11934 8.92134 27.41993 1.000 22.02284 345 ASN B CA 1
ATOM 1388 C C . ASN B 2 3 ? -18.78474 8.62830 28.09511 1.000 13.63989 345 ASN B C 1
ATOM 1389 O O . ASN B 2 3 ? -17.75183 8.46312 27.44389 1.000 26.16682 345 ASN B O 1
ATOM 1394 N N . LEU B 2 4 ? -18.81682 8.56087 29.42716 1.000 15.74399 346 LEU B N 1
ATOM 1395 C CA . LEU B 2 4 ? -17.65705 8.11538 30.19091 1.000 16.92144 346 LEU B CA 1
ATOM 1396 C C . LEU B 2 4 ? -17.56535 6.59481 30.12616 1.000 30.40038 346 LEU B C 1
ATOM 1397 O O . LEU B 2 4 ? -18.44335 5.89339 30.64883 1.000 20.60500 346 LEU B O 1
ATOM 1402 N N . PRO B 2 5 ? -16.52475 6.05172 29.49607 1.000 25.57463 347 PRO B N 1
ATOM 1403 C CA . PRO B 2 5 ? -16.42565 4.59551 29.35566 1.000 14.29573 347 PRO B CA 1
ATOM 1404 C C . PRO B 2 5 ? -16.43633 3.89561 30.70630 1.000 13.78424 347 PRO B C 1
ATOM 1405 O O . PRO B 2 5 ? -15.95498 4.42257 31.71168 1.000 17.32351 347 PRO B O 1
ATOM 1409 N N . GLU B 2 6 ? -16.98765 2.68054 30.71333 1.000 16.64131 348 GLU B N 1
ATOM 1410 C CA . GLU B 2 6 ? -17.02921 1.88869 31.93866 1.000 27.56792 348 GLU B CA 1
ATOM 1411 C C . GLU B 2 6 ? -15.64012 1.46502 32.39841 1.000 22.41405 348 GLU B C 1
ATOM 1412 O O . GLU B 2 6 ? -15.40847 1.33328 33.60549 1.000 24.44322 348 GLU B O 1
ATOM 1418 N N . TRP B 2 7 ? -14.71193 1.22759 31.46557 1.000 15.85945 349 TRP B N 1
ATOM 1419 C CA . TRP B 2 7 ? -13.37761 0.77482 31.84907 1.000 19.15047 349 TRP B CA 1
ATOM 1420 C C . TRP B 2 7 ? -12.49394 1.90128 32.36261 1.000 16.58420 349 TRP B C 1
ATOM 1421 O O . TRP B 2 7 ? -11.47426 1.62612 33.00266 1.000 27.93573 349 TRP B O 1
ATOM 1432 N N . ALA B 2 8 ? -12.84766 3.15399 32.09244 1.000 21.73760 350 ALA B N 1
ATOM 1433 C CA . ALA B 2 8 ? -12.09027 4.27846 32.62165 1.000 22.55877 350 ALA B CA 1
ATOM 1434 C C . ALA B 2 8 ? -12.34387 4.50839 34.10208 1.000 29.98700 350 ALA B C 1
ATOM 1435 O O . ALA B 2 8 ? -11.68092 5.36047 34.70097 1.000 23.11704 350 ALA B O 1
ATOM 1437 N N . ILE B 2 9 ? -13.27281 3.77026 34.69978 1.000 44.16495 351 ILE B N 1
ATOM 1438 C CA . ILE B 2 9 ? -13.71012 4.00547 36.07131 1.000 39.71446 351 ILE B CA 1
ATOM 1439 C C . ILE B 2 9 ? -13.01253 3.07528 37.05445 1.000 33.58369 351 ILE B C 1
ATOM 1440 O O . ILE B 2 9 ? -12.50515 3.51941 38.08385 1.000 39.40492 351 ILE B O 1
ATOM 1445 N N . GLU B 2 10 ? -12.98357 1.77828 36.75658 1.000 41.74650 352 GLU B N 1
ATOM 1446 C CA . GLU B 2 10 ? -12.49524 0.79268 37.70870 1.000 48.02451 352 GLU B CA 1
ATOM 1447 C C . GLU B 2 10 ? -10.97513 0.66805 37.63704 1.000 44.06229 352 GLU B C 1
ATOM 1448 O O . GLU B 2 10 ? -10.33383 1.06662 36.66033 1.000 41.08535 352 GLU B O 1
ATOM 1454 N N . ASN B 2 11 ? -10.40552 0.10107 38.69687 1.000 54.89905 353 ASN B N 1
ATOM 1455 C CA . ASN B 2 11 ? -8.95846 -0.03068 38.79612 1.000 54.79999 353 ASN B CA 1
ATOM 1456 C C . ASN B 2 11 ? -8.41882 -0.79599 37.58749 1.000 49.76620 353 ASN B C 1
ATOM 1457 O O . ASN B 2 11 ? -8.89968 -1.89746 37.29486 1.000 53.82740 353 ASN B O 1
ATOM 1462 N N . PRO B 2 12 ? -7.42784 -0.25059 36.87443 1.000 54.25453 354 PRO B N 1
ATOM 1463 C CA . PRO B 2 12 ? -6.91926 -0.95175 35.68365 1.000 60.60972 354 PRO B CA 1
ATOM 1464 C C . PRO B 2 12 ? -5.88030 -2.01511 35.99434 1.000 57.74462 354 PRO B C 1
ATOM 1465 O O . PRO B 2 12 ? -5.69918 -2.93476 35.18145 1.000 37.39795 354 PRO B O 1
ATOM 1469 N N . SER B 2 13 ? -5.20707 -1.92792 37.14016 1.000 55.39656 355 SER B N 1
ATOM 1470 C CA . SER B 2 13 ? -4.10385 -2.82303 37.48626 1.000 47.99799 355 SER B CA 1
ATOM 1471 C C . SER B 2 13 ? -4.61011 -3.86584 38.47954 1.000 75.47929 355 SER B C 1
ATOM 1472 O O . SER B 2 13 ? -4.60464 -3.65479 39.69379 1.000 69.84704 355 SER B O 1
ATOM 1475 N N . LYS B 2 14 ? -5.05615 -5.00142 37.95086 1.000 58.10881 356 LYS B N 1
ATOM 1476 C CA . LYS B 2 14 ? -5.38652 -6.16735 38.75442 1.000 36.48026 356 LYS B CA 1
ATOM 1477 C C . LYS B 2 14 ? -4.65053 -7.36507 38.17778 1.000 40.70172 356 LYS B C 1
ATOM 1478 O O . LYS B 2 14 ? -4.46571 -7.46294 36.96051 1.000 37.03517 356 LYS B O 1
ATOM 1484 N N . LEU B 2 15 ? -4.21612 -8.26287 39.05352 1.000 49.71114 357 LEU B N 1
ATOM 1485 C CA . LEU B 2 15 ? -3.43905 -9.41367 38.62556 1.000 37.62114 357 LEU B CA 1
ATOM 1486 C C . LEU B 2 15 ? -4.35853 -10.55114 38.19032 1.000 39.09100 357 LEU B C 1
ATOM 1487 O O . LEU B 2 15 ? -5.54098 -10.60274 38.54075 1.000 27.68880 357 LEU B O 1
ATOM 1492 N N . GLY B 2 16 ? -3.79731 -11.46359 37.40710 1.000 27.70851 358 GLY B N 1
ATOM 1493 C CA . GLY B 2 16 ? -4.56419 -12.57024 36.88087 1.000 25.80813 358 GLY B CA 1
ATOM 1494 C C . GLY B 2 16 ? -5.15030 -12.26553 35.51879 1.000 34.78110 358 GLY B C 1
ATOM 1495 O O . GLY B 2 16 ? -4.87243 -11.24104 34.88678 1.000 35.57296 358 GLY B O 1
ATOM 1496 N N . GLY B 2 17 ? -5.98883 -13.18970 35.06080 1.000 21.56114 359 GLY B N 1
ATOM 1497 C CA . GLY B 2 17 ? -6.60836 -13.05587 33.75886 1.000 18.00446 359 GLY B CA 1
ATOM 1498 C C . GLY B 2 17 ? -6.39077 -14.26296 32.87074 1.000 24.22776 359 GLY B C 1
ATOM 1499 O O . GLY B 2 17 ? -5.26435 -14.75030 32.73234 1.000 20.20030 359 GLY B O 1
ATOM 1500 N N . SER B 2 18 ? -7.46850 -14.75428 32.26687 1.000 25.47477 360 SER B N 1
ATOM 1501 C CA . SER B 2 18 ? -7.41021 -15.88652 31.35111 1.000 23.38754 360 SER B CA 1
ATOM 1502 C C . SER B 2 18 ? -8.70736 -15.91453 30.55230 1.000 19.30409 360 SER B C 1
ATOM 1503 O O . SER B 2 18 ? -9.61369 -15.10665 30.77291 1.000 14.06296 360 SER B O 1
ATOM 1506 N N . PHE B 2 19 ? -8.79154 -16.85747 29.61948 1.000 14.98673 361 PHE B N 1
ATOM 1507 C CA . PHE B 2 19 ? -9.98611 -17.04823 28.81107 1.000 18.07430 361 PHE B CA 1
ATOM 1508 C C . PHE B 2 19 ? -10.39946 -18.51132 28.87461 1.000 17.49036 361 PHE B C 1
ATOM 1509 O O . PHE B 2 19 ? -9.54944 -19.40512 28.94081 1.000 20.73843 361 PHE B O 1
ATOM 1517 N N . ASP B 2 20 ? -11.70445 -18.75217 28.87092 1.000 13.40890 362 ASP B N 1
ATOM 1518 C CA . ASP B 2 20 ? -12.23014 -20.09962 28.99491 1.000 21.12796 362 ASP B CA 1
ATOM 1519 C C . ASP B 2 20 ? -12.52400 -20.67668 27.61272 1.000 16.73779 362 ASP B C 1
ATOM 1520 O O . ASP B 2 20 ? -12.31712 -20.03142 26.58300 1.000 19.95740 362 ASP B O 1
ATOM 1525 N N . ALA B 2 21 ? -13.02852 -21.91408 27.60202 1.000 27.55966 363 ALA B N 1
ATOM 1526 C CA . ALA B 2 21 ? -13.28923 -22.61623 26.34861 1.000 22.95266 363 ALA B CA 1
ATOM 1527 C C . ALA B 2 21 ? -14.18119 -21.80803 25.41315 1.000 27.81630 363 ALA B C 1
ATOM 1528 O O . ALA B 2 21 ? -14.00730 -21.86307 24.18908 1.000 24.05883 363 ALA B O 1
ATOM 1530 N N . SER B 2 22 ? -15.14109 -21.06343 25.96146 1.000 21.76883 364 SER B N 1
ATOM 1531 C CA . SER B 2 22 ? -16.07470 -20.27835 25.16174 1.000 25.81778 364 SER B CA 1
ATOM 1532 C C . SER B 2 22 ? -15.49814 -18.93971 24.69979 1.000 28.79367 364 SER B C 1
ATOM 1533 O O . SER B 2 22 ? -16.22913 -18.13918 24.10350 1.000 31.40791 364 SER B O 1
ATOM 1536 N N . GLY B 2 23 ? -14.21705 -18.67796 24.94883 1.000 28.39113 365 GLY B N 1
ATOM 1537 C CA . GLY B 2 23 ? -13.64218 -17.39696 24.58915 1.000 22.18667 365 GLY B CA 1
ATOM 1538 C C . GLY B 2 23 ? -14.05467 -16.24412 25.47350 1.000 18.01761 365 GLY B C 1
ATOM 1539 O O . GLY B 2 23 ? -13.79407 -15.08968 25.12314 1.000 17.29237 365 GLY B O 1
ATOM 1540 N N . ALA B 2 24 ? -14.69811 -16.51776 26.60638 1.000 20.81735 366 ALA B N 1
ATOM 1541 C CA . ALA B 2 24 ? -15.10104 -15.47810 27.54292 1.000 25.07461 366 ALA B CA 1
ATOM 1542 C C . ALA B 2 24 ? -13.96827 -15.20481 28.52559 1.000 13.31029 366 ALA B C 1
ATOM 1543 O O . ALA B 2 24 ? -13.36374 -16.14012 29.06136 1.000 12.20305 366 ALA B O 1
ATOM 1545 N N . PHE B 2 25 ? -13.68400 -13.92404 28.75270 1.000 13.17928 367 PHE B N 1
ATOM 1546 C CA . PHE B 2 25 ? -12.58705 -13.51571 29.62006 1.000 15.58837 367 PHE B CA 1
ATOM 1547 C C . PHE B 2 25 ? -12.94848 -13.71348 31.08810 1.000 10.01929 367 PHE B C 1
ATOM 1548 O O . PHE B 2 25 ? -14.10177 -13.54851 31.49611 1.000 15.76079 367 PHE B O 1
ATOM 1556 N N . HIS B 2 26 ? -11.94370 -14.07423 31.88410 1.000 11.00458 368 HIS B N 1
ATOM 1557 C CA . HIS B 2 26 ? -12.09220 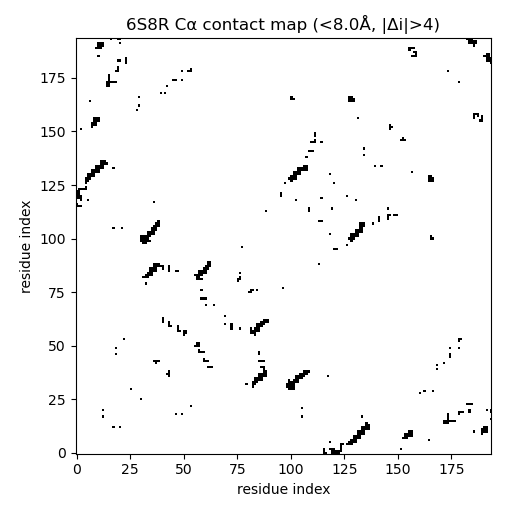-14.25460 33.32587 1.000 12.85712 368 HIS B CA 1
ATOM 1558 C C . HIS B 2 26 ? -11.15852 -13.27140 34.02128 1.000 14.22038 368 HIS B C 1
ATOM 1559 O O . HIS B 2 26 ? -9.93725 -13.46025 34.01922 1.000 17.44235 368 HIS B O 1
ATOM 1566 N N . GLY B 2 27 ? -11.72958 -12.22935 34.61543 1.000 19.22521 369 GLY B N 1
ATOM 1567 C CA . GLY B 2 27 ? -10.94435 -11.15647 35.19821 1.000 21.83248 369 GLY B CA 1
ATOM 1568 C C . GLY B 2 27 ? -10.57608 -11.36901 36.65074 1.000 42.03996 369 GLY B C 1
ATOM 1569 O O . GLY B 2 27 ? -10.59882 -10.43622 37.45737 1.000 47.08852 369 GLY B O 1
#

Nearest PDB structures (foldseek):
  6s8r-assembly1_A  TM=1.006E+00  e=8.201E-35  Drosophila melanogaster
  7dtj-assembly1_A  TM=9.858E-01  e=4.847E-27  Caenorhabditis elegans
  6s8s-assembly1_A  TM=9.526E-01  e=1.598E-26  Homo sapiens
  1s2m-assembly1_A  TM=9.700E-01  e=3.538E-24  Saccharomyces cerevisiae
  4bru-assembly1_A  TM=9.753E-01  e=1.322E-23  Saccharomyces cerevisiae S288C

CATH classification: 3.40.50.300

Solvent-accessible surface area: 10078 Å² total; per-residue (Å²): 126,24,25,116,30,21,30,10,13,31,0,57,11,94,50,114,39,2,5,3,0,0,27,16,0,13,92,71,12,104,22,86,11,0,23,0,10,0,82,26,22,39,36,0,66,43,0,5,146,28,0,84,110,33,67,55,70,25,54,81,10,13,50,158,28,60,88,76,79,36,89,150,19,46,106,49,1,74,123,43,113,3,83,0,11,0,8,7,57,21,207,103,73,49,134,54,10,163,32,9,15,1,25,0,1,0,5,9,4,163,95,8,93,19,0,45,96,11,6,9,24,80,46,110,178,71,58,87,7,3,0,1,0,0,0,12,148,125,28,67,135,22,5,90,88,0,30,164,110,54,71,22,128,11,124,56,7,46,136,118,10,81,58,70,61,8,121,183,100,106,124,6,88,2,27,111,73,86,11,70,66,174,60,29,62,12,37,96,79,0,32,15,97,67

GO terms:
  GO:0005783 endoplasmic reticulum (C, IDA)
  GO:0035278 miRNA-mediated gene silencing by inhibition of translation (P, IDA)
  GO:0035278 miRNA-mediated gene silencing by inhibition of translation (P, IMP)
  GO:0043186 P granule (C, IDA)
  GO:0000932 P-body (C, IDA)
  GO:0005737 cytoplasm (C, IDA)
  GO:0010494 cytoplasmic stress granule (C, IDA)
  GO:0003723 RNA binding (F, IDA)
  GO:0031087 deadenylation-independent decapping of nuclear-transcribed mRNA (P, IDA)
  GO:0061014 positive regulation of mRNA catabolic process (P, IDA)
  GO:0035195 miRNA-mediated post-transcriptional gene silencing (P, IGI)
  GO:0007279 pole cell formation (P, IGI)
  GO:0000290 deadenylation-dependent decapping of nuclear-transcribed mRNA (P, IGI)
  GO:0005737 cytoplasm (C, HDA)
  GO:0030707 follicle cell of egg chamber development (P, IMP)
  GO:0033962 P-body assembly (P, IMP)
  GO:0046959 habituation (P, IMP)
  GO:0050688 regulation of defense response to virus (P, IMP)
  GO:0090328 regulation of olfactory learning (P, IMP)
  GO:0005515 protein binding (F, IPI)

B-factor: mean 29.38, std 19.26, range [3.94, 118.57]

Foldseek 3Di:
DDQAQAAFAEDEDDPVCLLVVVVVCVVADPAQAEEEEDADDVVLVVSQVSVVVVPFHEAEEEDPDDPVVLVVRVVCVLVPVGRYYYYYDDPPNDADHQRGQEYEHSDDDQALVRVCVRNPHDDNPDRFHYYYYYAYPVCVVSQVVNCVVVVHDYYHDDPHDDVVRRD/DDDDDPCVPDDPDDDDKDADPVRDIDD

Organism: Drosophila melanogaster (NCBI:txid7227)

InterPro domains:
  IPR000629 ATP-dependent RNA helicase DEAD-box, conserved site [PS00039] (205-213)
  IPR001650 Helicase, C-terminal domain-like [PF00271] (282-390)
  IPR001650 Helicase, C-terminal domain-like [PS51194] (269-429)
  IPR001650 Helicase, C-terminal domain-like [SM00490] (309-390)
  IPR011545 DEAD/DEAH-box helicase domain [PF00270] (82-247)
  IPR014001 Helicase superfamily 1/2, ATP-binding domain [PS51192] (89-259)
  IPR014001 Helicase superfamily 1/2, ATP-binding domain [SM00487] (77-273)
  IPR014014 RNA helicase, DEAD-box type, Q motif [PS51195] (58-86)
  IPR027417 P-loop containing nucleoside triphosphate hydrolase [G3DSA:3.40.50.300] (36-262)
  IPR027417 P-loop containing nucleoside triphosphate hydrolase [G3DSA:3.40.50.300] (263-436)
  IPR027417 P-loop containing nucleoside triphosphate hydrolase [SSF52540] (127-412)

Sequence (194 aa):
LTLKGVTQYYAFVQERQKVHCLNTLFSKLQINQSIIFCNSTQRVELLAKKITELGYCCYYIHAKMAQAHRNRVFHDFRQGLCRNLVCSDLFTRGIDVQAVNVVINFDFPRMAETYLHRIGRSGRFGHLGIAINLITYEDRFDLHRIEKELGTEIKPIPKVIDPALYVDENLPEWAIENPSKLGGSFDASGAFHG